Protein AF-C1LDT0-F1 (afdb_monomer_lite)

Structure (mmCIF, N/CA/C/O backbone):
data_AF-C1LDT0-F1
#
_entry.id   AF-C1LDT0-F1
#
loop_
_atom_site.group_PDB
_atom_site.id
_atom_site.type_symbol
_atom_site.label_atom_id
_atom_site.label_alt_id
_atom_site.label_comp_id
_atom_site.label_asym_id
_atom_site.label_entity_id
_atom_site.label_seq_id
_atom_site.pdbx_PDB_ins_code
_atom_site.Cartn_x
_atom_site.Cartn_y
_atom_site.Cartn_z
_atom_site.occupancy
_atom_site.B_iso_or_equiv
_atom_site.auth_seq_id
_atom_site.auth_comp_id
_atom_site.auth_asym_id
_atom_site.auth_atom_id
_atom_site.pdbx_PDB_model_num
ATOM 1 N N . MET A 1 1 ? -9.331 -23.982 24.311 1.00 32.78 1 MET A N 1
ATOM 2 C CA . MET A 1 1 ? -9.799 -22.675 23.809 1.00 32.78 1 MET A CA 1
ATOM 3 C C . MET A 1 1 ? -8.830 -22.218 22.734 1.00 32.78 1 MET A C 1
ATOM 5 O O . MET A 1 1 ? -7.728 -21.829 23.072 1.00 32.78 1 MET A O 1
ATOM 9 N N . ASN A 1 2 ? -9.193 -22.371 21.464 1.00 33.38 2 ASN A N 1
ATOM 10 C CA . ASN A 1 2 ? -8.456 -21.834 20.321 1.00 33.38 2 ASN A CA 1
ATOM 11 C C . ASN A 1 2 ? -9.487 -21.596 19.227 1.00 33.38 2 ASN A C 1
ATOM 13 O O . ASN A 1 2 ? -9.969 -22.561 18.645 1.00 33.38 2 ASN A O 1
ATOM 17 N N . TYR A 1 3 ? -9.848 -20.338 18.995 1.00 32.75 3 TYR A N 1
ATOM 18 C CA . TYR A 1 3 ? -10.528 -19.929 17.775 1.00 32.75 3 TYR A CA 1
ATOM 19 C C . TYR A 1 3 ? -10.148 -18.498 17.399 1.00 32.75 3 TYR A C 1
ATOM 21 O O . TYR A 1 3 ? -9.847 -17.681 18.268 1.00 32.75 3 TYR A O 1
ATOM 29 N N . CYS A 1 4 ? -10.272 -18.272 16.087 1.00 31.66 4 CYS A N 1
ATOM 30 C CA . CYS A 1 4 ? -10.217 -17.036 15.303 1.00 31.66 4 CYS A CA 1
ATOM 31 C C . CYS A 1 4 ? -8.847 -16.723 14.670 1.00 31.66 4 CYS A C 1
ATOM 33 O O . CYS A 1 4 ? -7.861 -16.549 15.369 1.00 31.66 4 CYS A O 1
ATOM 35 N N . ALA A 1 5 ? -8.714 -16.599 13.348 1.00 32.19 5 ALA A N 1
ATOM 36 C CA . ALA A 1 5 ? -9.673 -16.786 12.261 1.00 32.19 5 ALA A CA 1
ATOM 37 C C . ALA A 1 5 ? -8.904 -17.098 10.965 1.00 32.19 5 ALA A C 1
ATOM 39 O O . ALA A 1 5 ? -7.861 -16.506 10.693 1.00 32.19 5 ALA A O 1
ATOM 40 N N . ALA A 1 6 ? -9.434 -18.036 10.182 1.00 40.19 6 ALA A N 1
ATOM 41 C CA . ALA A 1 6 ? -9.026 -18.272 8.808 1.00 40.19 6 ALA A CA 1
ATOM 42 C C . ALA A 1 6 ? -9.547 -17.112 7.946 1.00 40.19 6 ALA A C 1
ATOM 44 O O . ALA A 1 6 ? -10.750 -16.987 7.733 1.00 40.19 6 ALA A O 1
ATOM 45 N N . GLY A 1 7 ? -8.630 -16.253 7.507 1.00 31.67 7 GLY A N 1
ATOM 46 C CA . GLY A 1 7 ? -8.838 -15.233 6.488 1.00 31.67 7 GLY A CA 1
ATOM 47 C C . GLY A 1 7 ? -7.816 -15.458 5.380 1.00 31.67 7 GLY A C 1
ATOM 48 O O . GLY A 1 7 ? -6.620 -15.568 5.639 1.00 31.67 7 GLY A O 1
ATOM 49 N N . ASP A 1 8 ? -8.320 -15.601 4.168 1.00 36.22 8 ASP A N 1
ATOM 50 C CA . ASP A 1 8 ? -7.693 -16.121 2.957 1.00 36.22 8 ASP A CA 1
ATOM 51 C C . ASP A 1 8 ? -6.538 -15.242 2.408 1.00 36.22 8 ASP A C 1
ATOM 53 O O . ASP A 1 8 ? -6.622 -14.664 1.326 1.00 36.22 8 ASP A O 1
ATOM 57 N N . LEU A 1 9 ? -5.416 -15.121 3.134 1.00 40.09 9 LEU A N 1
ATOM 58 C CA . LEU A 1 9 ? -4.152 -14.610 2.577 1.00 40.09 9 LEU A CA 1
ATOM 59 C C . LEU A 1 9 ? -3.389 -15.750 1.900 1.00 40.09 9 LEU A C 1
ATOM 61 O O . LEU A 1 9 ? -2.392 -16.285 2.395 1.00 40.09 9 LEU A O 1
ATOM 65 N N . GLY A 1 10 ? -3.875 -16.102 0.713 1.00 37.75 10 GLY A N 1
ATOM 66 C CA . GLY A 1 10 ? -3.171 -16.946 -0.233 1.00 37.75 10 GLY A CA 1
ATOM 67 C C . GLY A 1 10 ? -1.736 -16.465 -0.471 1.00 37.75 10 GLY A C 1
ATOM 68 O O . GLY A 1 10 ? -1.476 -15.474 -1.148 1.00 37.75 10 GLY A O 1
ATOM 69 N N . MET A 1 11 ? -0.801 -17.273 0.019 1.00 42.06 11 MET A N 1
ATOM 70 C CA . MET A 1 11 ? 0.320 -17.749 -0.783 1.00 42.06 11 MET A CA 1
ATOM 71 C C . MET A 1 11 ? 1.382 -16.715 -1.188 1.00 42.06 11 MET A C 1
ATOM 73 O O . MET A 1 11 ? 1.613 -16.430 -2.358 1.00 42.06 11 MET A O 1
ATOM 77 N N . LEU A 1 12 ? 2.192 -16.333 -0.203 1.00 41.69 12 LEU A N 1
ATOM 78 C CA . LEU A 1 12 ? 3.645 -16.323 -0.376 1.00 41.69 12 LEU A CA 1
ATOM 79 C C . LEU A 1 12 ? 4.264 -17.163 0.747 1.00 41.69 12 LEU A C 1
ATOM 81 O O . LEU A 1 12 ? 4.962 -16.663 1.626 1.00 41.69 12 LEU A O 1
ATOM 85 N N . CYS A 1 13 ? 4.042 -18.481 0.687 1.00 36.75 13 CYS A N 1
ATOM 86 C CA . CYS A 1 13 ? 5.038 -19.424 1.184 1.00 36.75 13 CYS A CA 1
ATOM 87 C C . CYS A 1 13 ? 6.285 -19.217 0.313 1.00 36.75 13 CYS A C 1
ATOM 89 O O . CYS A 1 13 ? 6.483 -19.878 -0.707 1.00 36.75 13 CYS A O 1
ATOM 91 N N . VAL A 1 14 ? 7.081 -18.201 0.653 1.00 42.62 14 VAL A N 1
ATOM 92 C CA . VAL A 1 14 ? 8.404 -17.995 0.079 1.00 42.62 14 VAL A CA 1
ATOM 93 C C . VAL A 1 14 ? 9.227 -19.153 0.611 1.00 42.62 14 VAL A C 1
ATOM 95 O O . VAL A 1 14 ? 9.794 -19.079 1.700 1.00 42.62 14 VAL A O 1
ATOM 98 N N . LYS A 1 15 ? 9.212 -20.262 -0.138 1.00 39.44 15 LYS A N 1
ATOM 99 C CA . LYS A 1 15 ? 10.143 -21.374 0.024 1.00 39.44 15 LYS A CA 1
ATOM 100 C C . LYS A 1 15 ? 11.503 -20.774 0.333 1.00 39.44 15 LYS A C 1
ATOM 102 O O . LYS A 1 15 ? 11.931 -19.853 -0.358 1.00 39.44 15 LYS A O 1
ATOM 107 N N . SER A 1 16 ? 12.117 -21.277 1.392 1.00 45.41 16 SER A N 1
ATOM 108 C CA . SER A 1 16 ? 13.391 -20.883 1.979 1.00 45.41 16 SER A CA 1
ATOM 109 C C . SER A 1 16 ? 14.552 -20.902 0.973 1.00 45.41 16 SER A C 1
ATOM 111 O O . SER A 1 16 ? 15.475 -21.697 1.082 1.00 45.41 16 SER A O 1
ATOM 113 N N . THR A 1 17 ? 14.535 -20.030 -0.029 1.00 46.81 17 THR A N 1
ATOM 114 C CA . THR A 1 17 ? 15.697 -19.683 -0.837 1.00 46.81 17 THR A CA 1
ATOM 115 C C . THR A 1 17 ? 16.543 -18.717 -0.026 1.00 46.81 17 THR A C 1
ATOM 117 O O . THR A 1 17 ? 16.018 -17.829 0.645 1.00 46.81 17 THR A O 1
ATOM 120 N N . CYS A 1 18 ? 17.855 -18.926 -0.062 1.00 46.25 18 CYS A N 1
ATOM 121 C CA . CYS A 1 18 ? 18.896 -18.287 0.738 1.00 46.25 18 CYS A CA 1
ATOM 122 C C . CYS A 1 18 ? 18.992 -16.748 0.559 1.00 46.25 18 CYS A C 1
ATOM 124 O O . CYS A 1 18 ? 20.018 -16.209 0.161 1.00 46.25 18 CYS A O 1
ATOM 126 N N . PHE A 1 19 ? 17.941 -15.988 0.880 1.00 48.44 19 PHE A N 1
ATOM 127 C CA . PHE A 1 19 ? 17.963 -14.518 0.901 1.00 48.44 19 PHE A CA 1
ATOM 128 C C . PHE A 1 19 ? 18.682 -13.954 2.139 1.00 48.44 19 PHE A C 1
ATOM 130 O O . PHE A 1 19 ? 18.835 -12.735 2.264 1.00 48.44 19 PHE A O 1
ATOM 137 N N . LYS A 1 20 ? 19.113 -14.831 3.058 1.00 53.50 20 LYS A N 1
ATOM 138 C CA . LYS A 1 20 ? 19.939 -14.492 4.227 1.00 53.50 20 LYS A CA 1
ATOM 139 C C . LYS A 1 20 ? 21.436 -14.405 3.894 1.00 53.50 20 LYS A C 1
ATOM 141 O O . LYS A 1 20 ? 22.189 -13.859 4.689 1.00 53.50 20 LYS A O 1
ATOM 146 N N . CYS A 1 21 ? 21.863 -14.878 2.720 1.00 59.59 21 CYS A N 1
ATOM 147 C CA . CYS A 1 21 ? 23.215 -14.653 2.216 1.00 59.59 21 CYS A CA 1
ATOM 148 C C . CYS A 1 21 ? 23.249 -13.311 1.463 1.00 59.59 21 CYS A C 1
ATOM 150 O O . CYS A 1 21 ? 22.660 -13.176 0.388 1.00 59.59 21 CYS A O 1
ATOM 152 N N . GLY A 1 22 ? 23.907 -12.296 2.035 1.00 60.50 22 GLY A N 1
ATOM 153 C CA . GLY A 1 22 ? 24.021 -10.948 1.449 1.00 60.50 22 GLY A CA 1
ATOM 154 C C . GLY A 1 22 ? 24.496 -10.920 -0.021 1.00 60.50 22 GLY A C 1
ATOM 155 O O . GLY A 1 22 ? 23.931 -10.170 -0.827 1.00 60.50 22 GLY A O 1
ATOM 156 N N . PRO A 1 23 ? 25.466 -11.760 -0.424 1.00 66.00 23 PRO A N 1
ATOM 157 C CA . PRO A 1 23 ? 25.874 -11.918 -1.822 1.00 66.00 23 PRO A CA 1
ATOM 158 C C . PRO A 1 23 ? 24.776 -12.445 -2.759 1.00 66.00 23 PRO A C 1
ATOM 160 O O . PRO A 1 23 ? 24.629 -11.925 -3.862 1.00 66.00 23 PRO A O 1
ATOM 163 N N . CYS A 1 24 ? 23.960 -13.405 -2.316 1.00 76.31 24 CYS A N 1
ATOM 164 C CA . CYS A 1 24 ? 22.923 -14.047 -3.138 1.00 76.31 24 CYS A CA 1
ATOM 165 C C . CYS A 1 24 ? 21.658 -13.196 -3.307 1.00 76.31 24 CYS A C 1
ATOM 167 O O . CYS A 1 24 ? 20.774 -13.530 -4.098 1.00 76.31 24 CYS A O 1
ATOM 169 N N . ARG A 1 25 ? 21.539 -12.098 -2.553 1.00 82.88 25 ARG A N 1
ATOM 170 C CA . ARG A 1 25 ? 20.370 -11.229 -2.625 1.00 82.88 25 ARG A CA 1
ATOM 171 C C . ARG A 1 25 ? 20.351 -10.468 -3.963 1.00 82.88 25 ARG A C 1
ATOM 173 O O . ARG A 1 25 ? 21.314 -9.756 -4.271 1.00 82.88 25 ARG A O 1
ATOM 180 N N . PRO A 1 26 ? 19.268 -10.572 -4.756 1.00 91.62 26 PRO A N 1
ATOM 181 C CA . PRO A 1 26 ? 19.208 -9.944 -6.069 1.00 91.62 26 PRO A CA 1
ATOM 182 C C . PRO A 1 26 ? 19.203 -8.414 -5.963 1.00 91.62 26 PRO A C 1
ATOM 184 O O . PRO A 1 26 ? 18.720 -7.842 -4.984 1.00 91.62 26 PRO A O 1
ATOM 187 N N . LYS A 1 27 ? 19.715 -7.742 -7.001 1.00 93.31 27 LYS A N 1
ATOM 188 C CA . LYS A 1 27 ? 19.896 -6.279 -7.028 1.00 93.31 27 LYS A CA 1
ATOM 189 C C . LYS A 1 27 ? 18.608 -5.500 -6.729 1.00 93.31 27 LYS A C 1
ATOM 191 O O . LYS A 1 27 ? 18.652 -4.564 -5.937 1.00 93.31 27 LYS A O 1
ATOM 196 N N . TRP A 1 28 ? 17.474 -5.905 -7.309 1.00 94.50 28 TRP A N 1
ATOM 197 C CA . TRP A 1 28 ? 16.176 -5.257 -7.074 1.00 94.50 28 TRP A CA 1
ATOM 198 C C . TRP A 1 28 ? 15.773 -5.289 -5.591 1.00 94.50 28 TRP A C 1
ATOM 200 O O . TRP A 1 28 ? 15.270 -4.302 -5.065 1.00 94.50 28 TRP A O 1
ATOM 210 N N . MET A 1 29 ? 16.061 -6.393 -4.892 1.00 94.44 29 MET A N 1
ATOM 211 C CA . MET A 1 29 ? 15.736 -6.549 -3.473 1.00 94.44 29 MET A CA 1
ATOM 212 C C . MET A 1 29 ? 16.639 -5.659 -2.617 1.00 94.44 29 MET A C 1
ATOM 214 O O . MET A 1 29 ? 16.145 -4.972 -1.730 1.00 94.44 29 MET A O 1
ATOM 218 N N . LYS A 1 30 ? 17.937 -5.583 -2.949 1.00 93.12 30 LYS A N 1
ATOM 219 C CA . LYS A 1 30 ? 18.878 -4.650 -2.304 1.00 93.12 30 LYS A CA 1
ATOM 220 C C . LYS A 1 30 ? 18.452 -3.189 -2.481 1.00 93.12 30 LYS A C 1
ATOM 222 O O . LYS A 1 30 ? 18.585 -2.413 -1.543 1.00 93.12 30 LYS A O 1
ATOM 227 N N . MET A 1 31 ? 17.913 -2.806 -3.645 1.00 94.56 31 MET A N 1
ATOM 228 C CA . MET A 1 31 ? 17.377 -1.448 -3.833 1.00 94.56 31 MET A CA 1
ATOM 229 C C . MET A 1 31 ? 16.226 -1.133 -2.889 1.00 94.56 31 MET A C 1
ATOM 231 O O . MET A 1 31 ? 16.204 -0.046 -2.320 1.00 94.56 31 MET A O 1
ATOM 235 N N . VAL A 1 32 ? 15.317 -2.083 -2.677 1.00 95.81 32 VAL A N 1
ATOM 236 C CA . VAL A 1 32 ? 14.244 -1.910 -1.694 1.00 95.81 32 VAL A CA 1
ATOM 237 C C . VAL A 1 32 ? 14.808 -1.870 -0.272 1.00 95.81 32 VAL A C 1
ATOM 239 O O . VAL A 1 32 ? 14.428 -1.004 0.504 1.00 95.81 32 VAL A O 1
ATOM 242 N N . ASP A 1 33 ? 15.752 -2.745 0.083 1.00 93.88 33 ASP A N 1
ATOM 243 C CA . ASP A 1 33 ? 16.341 -2.762 1.431 1.00 93.88 33 ASP A CA 1
ATOM 244 C C . ASP A 1 33 ? 17.065 -1.458 1.788 1.00 93.88 33 ASP A C 1
ATOM 246 O O . ASP A 1 33 ? 17.012 -1.009 2.936 1.00 93.88 33 ASP A O 1
ATOM 250 N N . ASN A 1 34 ? 17.705 -0.831 0.801 1.00 93.94 34 ASN A N 1
ATOM 251 C CA . ASN A 1 34 ? 18.398 0.438 0.981 1.00 93.94 34 ASN A CA 1
ATOM 252 C C . ASN A 1 34 ? 17.447 1.579 1.360 1.00 93.94 34 ASN A C 1
ATOM 254 O O . ASN A 1 34 ? 17.893 2.534 1.986 1.00 93.94 34 ASN A O 1
ATOM 258 N N . LEU A 1 35 ? 16.147 1.487 1.054 1.00 94.88 35 LEU A N 1
ATOM 259 C CA . LEU A 1 35 ? 15.164 2.482 1.502 1.00 94.88 35 LEU A CA 1
ATOM 260 C C . LEU A 1 35 ? 15.109 2.606 3.029 1.00 94.88 35 LEU A C 1
ATOM 262 O O . LEU A 1 35 ? 14.815 3.675 3.552 1.00 94.88 35 LEU A O 1
ATOM 266 N N . TYR A 1 36 ? 15.397 1.512 3.731 1.00 92.62 36 TYR A N 1
ATOM 267 C CA . TYR A 1 36 ? 15.335 1.414 5.189 1.00 92.62 36 TYR A CA 1
ATOM 268 C C . TYR A 1 36 ? 16.703 1.633 5.842 1.00 92.62 36 TYR A C 1
ATOM 270 O O . TYR A 1 36 ? 16.827 1.558 7.061 1.00 92.62 36 TYR A O 1
ATOM 278 N N . SER A 1 37 ? 17.739 1.858 5.031 1.00 86.62 37 SER A N 1
ATOM 279 C CA . SER A 1 37 ? 19.108 2.082 5.482 1.00 86.62 37 SER A CA 1
ATOM 280 C C . SER A 1 37 ? 19.437 3.568 5.349 1.00 86.62 37 SER A C 1
ATOM 282 O O . SER A 1 37 ? 19.463 4.100 4.240 1.00 86.62 37 SER A O 1
ATOM 284 N N . GLY A 1 38 ? 19.704 4.242 6.468 1.00 76.81 38 GLY A N 1
ATOM 285 C CA . GLY A 1 38 ? 20.055 5.666 6.496 1.00 76.81 38 GLY A CA 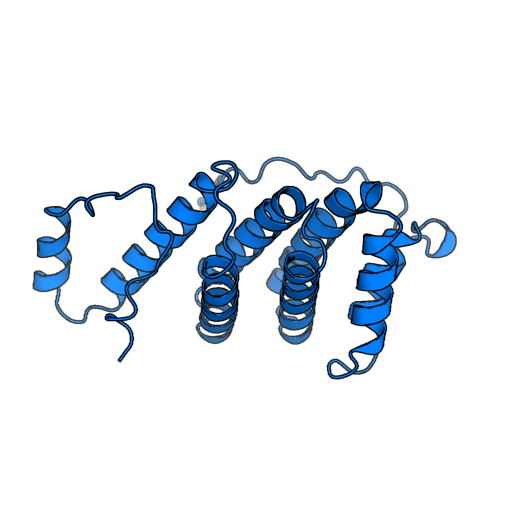1
ATOM 286 C C . GLY A 1 38 ? 18.960 6.563 7.077 1.00 76.81 38 GLY A C 1
ATOM 287 O O . GLY A 1 38 ? 18.087 6.109 7.815 1.00 76.81 38 GLY A O 1
ATOM 288 N N . ASN A 1 39 ? 19.046 7.863 6.784 1.00 77.81 39 ASN A N 1
ATOM 289 C CA . ASN A 1 39 ? 18.118 8.855 7.320 1.00 77.81 39 ASN A CA 1
ATOM 290 C C . ASN A 1 39 ? 16.748 8.746 6.614 1.00 77.81 39 ASN A C 1
ATOM 292 O O . ASN A 1 39 ? 16.704 8.872 5.390 1.00 77.81 39 ASN A O 1
ATOM 296 N N . PRO A 1 40 ? 15.628 8.579 7.343 1.00 70.62 40 PRO A N 1
ATOM 297 C CA . PRO A 1 40 ? 14.283 8.496 6.756 1.00 70.62 40 PRO A CA 1
ATOM 298 C C . PRO A 1 40 ? 13.840 9.734 5.956 1.00 70.62 40 PRO A C 1
ATOM 300 O O . PRO A 1 40 ? 12.872 9.644 5.200 1.00 70.62 40 PRO A O 1
ATOM 303 N N . GLN A 1 41 ? 14.509 10.881 6.115 1.00 73.12 41 GLN A N 1
ATOM 304 C CA . GLN A 1 41 ? 14.243 12.093 5.329 1.00 73.12 41 GLN A CA 1
ATOM 305 C C . GLN A 1 41 ? 14.991 12.123 3.990 1.00 73.12 41 GLN A C 1
ATOM 307 O O . GLN A 1 41 ? 14.651 12.919 3.115 1.00 73.12 41 GLN A O 1
ATOM 312 N N . ASP A 1 42 ? 15.998 11.265 3.803 1.00 80.69 42 ASP A N 1
ATOM 313 C CA . ASP A 1 42 ? 16.769 11.248 2.568 1.00 80.69 42 ASP A CA 1
ATOM 314 C C . ASP A 1 42 ? 15.957 10.617 1.423 1.00 80.69 42 ASP A C 1
ATOM 316 O O . ASP A 1 42 ? 15.535 9.455 1.448 1.00 80.69 42 ASP A O 1
ATOM 320 N N . THR A 1 43 ? 15.736 11.404 0.373 1.00 84.88 43 THR A N 1
ATOM 321 C CA . THR A 1 43 ? 15.019 10.958 -0.826 1.00 84.88 43 THR A CA 1
ATOM 322 C C . THR A 1 43 ? 15.932 10.263 -1.832 1.00 84.88 43 THR A C 1
ATOM 324 O O . THR A 1 43 ? 15.429 9.630 -2.759 1.00 84.88 43 THR A O 1
ATOM 327 N N . ASN A 1 44 ? 17.253 10.290 -1.637 1.00 91.00 44 ASN A N 1
ATOM 328 C CA . ASN A 1 44 ? 18.230 9.717 -2.560 1.00 91.00 44 ASN A CA 1
ATOM 329 C C . ASN A 1 44 ? 17.983 8.224 -2.832 1.00 91.00 44 ASN A C 1
ATOM 331 O O . ASN A 1 44 ? 17.962 7.792 -3.984 1.00 91.00 44 ASN A O 1
ATOM 335 N N . ASN A 1 45 ? 17.721 7.428 -1.789 1.00 93.12 45 ASN A N 1
ATOM 336 C CA . ASN A 1 45 ? 17.440 5.996 -1.953 1.00 93.12 45 ASN A CA 1
ATOM 337 C C . ASN A 1 45 ? 16.116 5.742 -2.692 1.00 93.12 45 ASN A C 1
ATOM 339 O O . ASN A 1 45 ? 16.046 4.833 -3.520 1.00 93.12 45 ASN A O 1
ATOM 343 N N . HIS A 1 46 ? 15.103 6.586 -2.475 1.00 93.38 46 HIS A N 1
ATOM 344 C CA . HIS A 1 46 ? 13.854 6.532 -3.235 1.00 93.38 46 HIS A CA 1
ATOM 345 C C . HIS A 1 46 ? 14.097 6.851 -4.715 1.00 93.38 46 HIS A C 1
ATOM 347 O O . HIS A 1 46 ? 13.640 6.112 -5.581 1.00 93.38 46 HIS A O 1
ATOM 353 N N . ASN A 1 47 ? 14.870 7.899 -5.011 1.00 94.94 47 ASN A N 1
ATOM 354 C CA . ASN A 1 47 ? 15.182 8.309 -6.382 1.00 94.94 47 ASN A CA 1
ATOM 355 C C . ASN A 1 47 ? 15.983 7.230 -7.127 1.00 94.94 47 ASN A C 1
ATOM 357 O O . ASN A 1 47 ? 15.698 6.943 -8.287 1.00 94.94 47 ASN A O 1
ATOM 361 N N . LYS A 1 48 ? 16.927 6.564 -6.449 1.00 95.62 48 LYS A N 1
ATOM 362 C CA . LYS A 1 48 ? 17.662 5.414 -7.002 1.00 95.62 48 LYS A CA 1
ATOM 363 C C . LYS A 1 48 ? 16.740 4.240 -7.329 1.00 95.62 48 LYS A C 1
ATOM 365 O O . LYS A 1 48 ? 16.885 3.643 -8.395 1.00 95.62 48 LYS A O 1
ATOM 370 N N . LEU A 1 49 ? 15.795 3.913 -6.442 1.00 96.19 49 LEU A N 1
ATOM 371 C CA . LEU A 1 49 ? 14.808 2.863 -6.701 1.00 96.19 49 LEU A CA 1
ATOM 372 C C . LEU A 1 49 ? 13.904 3.231 -7.883 1.00 96.19 49 LEU A C 1
ATOM 374 O O . LEU A 1 49 ? 13.723 2.410 -8.775 1.00 96.19 49 LEU A O 1
ATOM 378 N N . ILE A 1 50 ? 13.388 4.461 -7.924 1.00 95.81 50 ILE A N 1
ATOM 379 C CA . ILE A 1 50 ? 12.557 4.962 -9.028 1.00 95.81 50 ILE A CA 1
ATOM 380 C C . ILE A 1 50 ? 13.309 4.851 -10.354 1.00 95.81 50 ILE A C 1
ATOM 382 O O . ILE A 1 50 ? 12.810 4.240 -11.296 1.00 95.81 50 ILE A O 1
ATOM 386 N N . HIS A 1 51 ? 14.537 5.371 -10.408 1.00 96.31 51 HIS A N 1
ATOM 387 C CA . HIS A 1 51 ? 15.382 5.285 -11.593 1.00 96.31 51 HIS A CA 1
ATOM 388 C C . HIS A 1 51 ? 15.587 3.827 -12.027 1.00 96.31 51 HIS A C 1
ATOM 390 O O . HIS A 1 51 ? 15.480 3.513 -13.210 1.00 96.31 51 HIS A O 1
ATOM 396 N N . TYR A 1 52 ? 15.846 2.917 -11.083 1.00 96.62 52 TYR A N 1
ATOM 397 C CA . TYR A 1 52 ? 15.977 1.490 -11.374 1.00 96.62 52 TYR A CA 1
ATOM 398 C C . TYR A 1 52 ? 14.691 0.895 -11.973 1.00 96.62 52 TYR A C 1
ATOM 400 O O . TYR A 1 52 ? 14.767 0.201 -12.985 1.00 96.62 52 TYR A O 1
ATOM 408 N N . CYS A 1 53 ? 13.523 1.196 -11.399 1.00 95.81 53 CYS A N 1
ATOM 409 C CA . CYS A 1 53 ? 12.227 0.700 -11.869 1.00 95.81 53 CYS A CA 1
ATOM 410 C C . CYS A 1 53 ? 11.855 1.216 -13.265 1.00 95.81 53 CYS A C 1
ATOM 412 O O . CYS A 1 53 ? 11.321 0.449 -14.060 1.00 95.81 53 CYS A O 1
ATOM 414 N N . LEU A 1 54 ? 12.172 2.477 -13.585 1.00 94.69 54 LEU A N 1
ATOM 415 C CA . LEU A 1 54 ? 11.920 3.049 -14.915 1.00 94.69 54 LEU A CA 1
ATOM 416 C C . LEU A 1 54 ? 12.717 2.339 -16.021 1.00 94.69 54 LEU A C 1
ATOM 418 O O . LEU A 1 54 ? 12.231 2.217 -17.140 1.00 94.69 54 LEU A O 1
ATOM 422 N N . HIS A 1 55 ? 13.912 1.833 -15.703 1.00 95.06 55 HIS A N 1
ATOM 423 C CA . HIS A 1 55 ? 14.766 1.119 -16.658 1.00 95.06 55 HIS A CA 1
ATOM 424 C C . HIS A 1 55 ? 14.552 -0.404 -16.657 1.00 95.06 55 HIS A C 1
ATOM 426 O O . HIS A 1 55 ? 14.961 -1.073 -17.602 1.00 95.06 55 HIS A O 1
ATOM 432 N N . GLN A 1 56 ? 13.967 -0.972 -15.596 1.00 94.38 56 GLN A N 1
ATOM 433 C CA . GLN A 1 56 ? 13.729 -2.417 -15.447 1.00 94.38 56 GLN A CA 1
ATOM 434 C C . GLN A 1 56 ? 12.288 -2.704 -14.989 1.00 94.38 56 GLN A C 1
ATOM 436 O O . GLN A 1 56 ? 12.069 -3.183 -13.867 1.00 94.38 56 GLN A O 1
ATOM 441 N N . PRO A 1 57 ? 11.285 -2.414 -15.839 1.00 93.31 57 PRO A N 1
ATOM 442 C CA . PRO A 1 57 ? 9.879 -2.583 -15.481 1.00 93.31 57 PRO A CA 1
ATOM 443 C C . PRO A 1 57 ? 9.467 -4.050 -15.267 1.00 93.31 57 PRO A C 1
ATOM 445 O O . PRO A 1 57 ? 8.513 -4.332 -14.547 1.00 93.31 57 PRO A O 1
ATOM 448 N N . ASP A 1 58 ? 10.219 -5.013 -15.802 1.00 94.19 58 ASP A N 1
ATOM 449 C CA . ASP A 1 58 ? 9.987 -6.450 -15.606 1.00 94.19 58 ASP A CA 1
ATOM 450 C C . ASP A 1 58 ? 10.186 -6.902 -14.144 1.00 94.19 58 ASP A C 1
ATOM 452 O O . ASP A 1 58 ? 9.713 -7.964 -13.731 1.00 94.19 58 ASP A O 1
ATOM 456 N N . LYS A 1 59 ? 10.888 -6.102 -13.330 1.00 94.06 59 LYS A N 1
ATOM 457 C CA . LYS A 1 59 ? 11.105 -6.375 -11.897 1.00 94.06 59 LYS A CA 1
ATOM 458 C C . LYS A 1 59 ? 10.033 -5.770 -10.999 1.00 94.06 59 LYS A C 1
ATOM 460 O O . LYS A 1 59 ? 10.000 -6.070 -9.805 1.00 94.06 59 LYS A O 1
ATOM 465 N N . LEU A 1 60 ? 9.173 -4.931 -11.555 1.00 95.44 60 LEU A N 1
ATOM 466 C CA . LEU A 1 60 ? 8.327 -4.002 -10.821 1.00 95.44 60 LEU A CA 1
ATOM 467 C C . LEU A 1 60 ? 7.234 -4.727 -10.015 1.00 95.44 60 LEU A C 1
ATOM 469 O O . LEU A 1 60 ? 7.035 -4.412 -8.845 1.00 95.44 60 LEU A O 1
ATOM 473 N N . ASP A 1 61 ? 6.663 -5.805 -10.562 1.00 95.19 61 ASP A N 1
ATOM 474 C CA . ASP A 1 61 ? 5.761 -6.718 -9.836 1.00 95.19 61 ASP A CA 1
ATOM 475 C C . ASP A 1 61 ? 6.423 -7.337 -8.591 1.00 95.19 61 ASP A C 1
ATOM 477 O O . ASP A 1 61 ? 5.849 -7.360 -7.501 1.00 95.19 61 ASP A O 1
ATOM 481 N N . ARG A 1 62 ? 7.679 -7.789 -8.716 1.00 96.25 62 ARG A N 1
ATOM 482 C CA . ARG A 1 62 ? 8.428 -8.380 -7.593 1.00 96.25 62 ARG A CA 1
ATOM 483 C C . ARG A 1 62 ? 8.754 -7.342 -6.524 1.00 96.25 62 ARG A C 1
ATOM 485 O O . ARG A 1 62 ? 8.685 -7.653 -5.338 1.00 96.25 62 ARG A O 1
ATOM 492 N N . ILE A 1 63 ? 9.098 -6.125 -6.941 1.00 97.44 63 ILE A N 1
ATOM 493 C CA . ILE A 1 63 ? 9.371 -4.999 -6.043 1.00 97.44 63 ILE A CA 1
ATOM 494 C C . ILE A 1 63 ? 8.108 -4.629 -5.260 1.00 97.44 63 ILE A C 1
ATOM 496 O O . ILE A 1 63 ? 8.172 -4.536 -4.036 1.00 97.44 63 ILE A O 1
ATOM 500 N N . ALA A 1 64 ? 6.964 -4.496 -5.935 1.00 97.06 64 ALA A N 1
ATOM 501 C CA . ALA A 1 64 ? 5.683 -4.166 -5.313 1.00 97.06 64 ALA A CA 1
ATOM 502 C C . ALA A 1 64 ? 5.270 -5.217 -4.268 1.00 97.06 64 ALA A C 1
ATOM 504 O O . ALA A 1 64 ? 4.995 -4.887 -3.112 1.00 97.06 64 ALA A O 1
ATOM 505 N N . LYS A 1 65 ? 5.342 -6.504 -4.634 1.00 97.06 65 LYS A N 1
ATOM 506 C CA . LYS A 1 65 ? 5.059 -7.624 -3.722 1.00 97.06 65 LYS A CA 1
ATOM 507 C C . LYS A 1 65 ? 6.009 -7.660 -2.528 1.00 97.06 65 LYS A C 1
ATOM 509 O O . LYS A 1 65 ? 5.588 -7.983 -1.419 1.00 97.06 65 LYS A O 1
ATOM 514 N N . TYR A 1 66 ? 7.284 -7.333 -2.734 1.00 97.19 66 TYR A N 1
ATOM 515 C CA . TYR A 1 66 ? 8.271 -7.305 -1.658 1.00 97.19 66 TYR A CA 1
ATOM 516 C C . TYR A 1 66 ? 8.074 -6.117 -0.706 1.00 97.19 66 TYR A C 1
ATOM 518 O O . TYR A 1 66 ? 8.218 -6.301 0.500 1.00 97.19 66 TYR A O 1
ATOM 526 N N . LEU A 1 67 ? 7.684 -4.938 -1.208 1.00 98.00 67 LEU A N 1
ATOM 527 C CA . LEU A 1 67 ? 7.283 -3.799 -0.369 1.00 98.00 67 LEU A CA 1
ATOM 528 C C . LEU A 1 67 ? 6.080 -4.154 0.511 1.00 98.00 67 LEU A C 1
ATOM 530 O O . LEU A 1 67 ? 6.117 -3.907 1.714 1.00 98.00 67 LEU A O 1
ATOM 534 N N . HIS A 1 68 ? 5.062 -4.807 -0.058 1.00 97.94 68 HIS A N 1
ATOM 535 C CA . HIS A 1 68 ? 3.913 -5.295 0.708 1.00 97.94 68 HIS A CA 1
ATOM 536 C C . HIS A 1 68 ? 4.318 -6.329 1.772 1.00 97.94 68 HIS A C 1
ATOM 538 O O . HIS A 1 68 ? 3.953 -6.188 2.939 1.00 97.94 68 HIS A O 1
ATOM 544 N N . LEU A 1 69 ? 5.129 -7.331 1.403 1.00 96.31 69 LEU A N 1
ATOM 545 C CA . LEU A 1 69 ? 5.643 -8.331 2.346 1.00 96.31 69 LEU A CA 1
ATOM 546 C C . LEU A 1 69 ? 6.400 -7.675 3.506 1.00 96.31 69 LEU A C 1
AT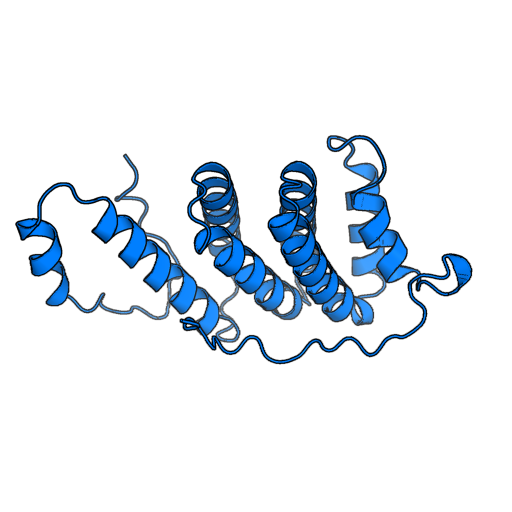OM 548 O O . LEU A 1 69 ? 6.216 -8.050 4.663 1.00 96.31 69 LEU A O 1
ATOM 552 N N . ARG A 1 70 ? 7.256 -6.701 3.198 1.00 95.88 70 ARG A N 1
ATOM 553 C CA . ARG A 1 70 ? 8.053 -6.002 4.200 1.00 95.88 70 ARG A CA 1
ATOM 554 C C . ARG A 1 70 ? 7.192 -5.151 5.122 1.00 95.88 70 ARG A C 1
ATOM 556 O O . ARG A 1 70 ? 7.353 -5.256 6.332 1.00 95.88 70 ARG A O 1
ATOM 563 N N . LEU A 1 71 ? 6.230 -4.408 4.574 1.00 97.88 71 LEU A N 1
ATOM 564 C CA . LEU A 1 71 ? 5.260 -3.658 5.368 1.00 97.88 71 LEU A CA 1
ATOM 565 C C . LEU A 1 71 ? 4.507 -4.578 6.337 1.00 97.88 71 LEU A C 1
ATOM 567 O O . LEU A 1 71 ? 4.408 -4.263 7.518 1.00 97.88 71 LEU A O 1
ATOM 571 N N . SER A 1 72 ? 4.044 -5.743 5.874 1.00 96.69 72 SER A N 1
ATOM 572 C CA . SER A 1 72 ? 3.371 -6.728 6.732 1.00 96.69 72 SER A CA 1
ATOM 573 C C 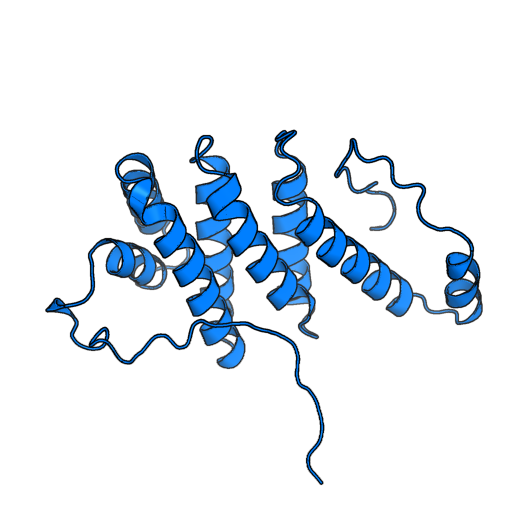. SER A 1 72 ? 4.266 -7.221 7.883 1.00 96.69 72 SER A C 1
ATOM 575 O O . SER A 1 72 ? 3.835 -7.300 9.036 1.00 96.69 72 SER A O 1
ATOM 577 N N . GLN A 1 73 ? 5.549 -7.475 7.609 1.00 95.44 73 GLN A N 1
ATOM 578 C CA . GLN A 1 73 ? 6.523 -7.866 8.633 1.00 95.44 73 GLN A CA 1
ATOM 579 C C . GLN A 1 73 ? 6.809 -6.736 9.628 1.00 95.44 73 GLN A C 1
ATOM 581 O O . GLN A 1 73 ? 6.804 -6.972 10.838 1.00 95.44 73 GLN A O 1
ATOM 586 N N . ASP A 1 74 ? 7.034 -5.516 9.145 1.00 95.50 74 ASP A N 1
ATOM 587 C CA . ASP A 1 74 ? 7.297 -4.350 9.989 1.00 95.50 74 ASP A CA 1
ATOM 588 C C . ASP A 1 74 ? 6.072 -3.986 10.843 1.00 95.50 74 ASP A C 1
ATOM 590 O O . ASP A 1 74 ? 6.228 -3.538 11.982 1.00 95.50 74 ASP A O 1
ATOM 594 N N . LEU A 1 75 ? 4.859 -4.270 10.352 1.00 95.25 75 LEU A N 1
ATOM 595 C CA . LEU A 1 75 ? 3.614 -4.046 11.085 1.00 95.25 75 LEU A CA 1
ATOM 596 C C . LEU A 1 75 ? 3.536 -4.955 12.312 1.00 95.25 75 LEU A C 1
ATOM 598 O O . LEU A 1 75 ? 3.248 -4.485 13.414 1.00 95.25 75 LEU A O 1
ATOM 602 N N . SER A 1 76 ? 3.874 -6.239 12.146 1.00 91.62 76 SER A N 1
ATOM 603 C CA . SER A 1 76 ? 3.909 -7.200 13.258 1.00 91.62 76 SER A CA 1
ATOM 604 C C . SER A 1 76 ? 4.936 -6.830 14.336 1.00 91.62 76 SER A C 1
ATOM 606 O O . SER A 1 76 ? 4.746 -7.136 15.511 1.00 91.62 76 SER A O 1
ATOM 608 N N . ARG A 1 77 ? 6.007 -6.126 13.945 1.00 92.44 77 ARG A N 1
ATOM 609 C CA . ARG A 1 77 ? 7.112 -5.709 14.821 1.00 92.44 77 ARG A CA 1
ATOM 610 C C . ARG A 1 77 ? 6.971 -4.288 15.368 1.00 92.44 77 ARG A C 1
ATOM 612 O O . ARG A 1 77 ? 7.818 -3.875 16.151 1.00 92.44 77 ARG A O 1
ATOM 619 N N . ARG A 1 78 ? 5.920 -3.555 14.972 1.00 90.62 78 ARG A N 1
ATOM 620 C CA . ARG A 1 78 ? 5.663 -2.155 15.362 1.00 90.62 78 ARG A CA 1
ATOM 621 C C . ARG A 1 78 ? 6.777 -1.176 14.944 1.00 90.62 78 ARG A C 1
ATOM 623 O O . ARG A 1 78 ? 7.072 -0.227 15.664 1.00 90.62 78 ARG A O 1
ATOM 630 N N . TYR A 1 79 ? 7.386 -1.377 13.772 1.00 92.06 79 TYR A N 1
ATOM 631 C CA . TYR A 1 79 ? 8.380 -0.448 13.212 1.00 92.06 79 TYR A CA 1
ATOM 632 C C . TYR A 1 79 ? 7.728 0.624 12.327 1.00 92.06 79 TYR A C 1
ATOM 634 O O . TYR A 1 79 ? 7.831 0.590 11.101 1.00 92.06 79 TYR A O 1
ATOM 642 N N . ASP A 1 80 ? 7.074 1.607 12.940 1.00 91.69 80 ASP A N 1
ATOM 643 C CA . ASP A 1 80 ? 6.212 2.569 12.228 1.00 91.69 80 ASP A CA 1
ATOM 644 C C . ASP A 1 80 ? 6.943 3.426 11.189 1.00 91.69 80 ASP A C 1
ATOM 646 O O . ASP A 1 80 ? 6.411 3.724 10.117 1.00 91.69 80 ASP A O 1
ATOM 650 N N . GLN A 1 81 ? 8.204 3.769 11.460 1.00 92.88 81 GLN A N 1
ATOM 651 C CA . GLN A 1 81 ? 9.050 4.476 10.501 1.00 92.88 81 GLN A CA 1
ATOM 652 C C . GLN A 1 81 ? 9.228 3.668 9.205 1.00 92.88 81 GLN A C 1
ATOM 654 O O . GLN A 1 81 ? 9.153 4.232 8.112 1.00 92.88 81 GLN A O 1
ATOM 659 N N . ASN A 1 82 ? 9.400 2.346 9.309 1.00 94.62 82 ASN A N 1
ATOM 660 C CA . ASN A 1 82 ? 9.534 1.467 8.148 1.00 94.62 82 ASN A CA 1
ATOM 661 C C . ASN A 1 82 ? 8.211 1.331 7.383 1.00 94.62 82 ASN A C 1
ATOM 663 O O . ASN A 1 82 ? 8.218 1.261 6.151 1.00 94.62 82 ASN A O 1
ATOM 667 N N . LEU A 1 83 ? 7.072 1.350 8.085 1.00 96.50 83 LEU A N 1
ATOM 668 C CA . LEU A 1 83 ? 5.754 1.389 7.442 1.00 96.50 83 LEU A CA 1
ATOM 669 C C . LEU A 1 83 ? 5.628 2.638 6.566 1.00 96.50 83 LEU A C 1
ATOM 671 O O . LEU A 1 83 ? 5.299 2.527 5.385 1.00 96.50 83 LEU A O 1
ATOM 675 N N . SER A 1 84 ? 6.001 3.806 7.105 1.00 95.56 84 SER A N 1
ATOM 676 C CA . SER A 1 84 ? 5.976 5.063 6.350 1.00 95.56 84 SER A CA 1
ATOM 677 C C . SER A 1 84 ? 6.891 5.033 5.126 1.00 95.56 84 SER A C 1
ATOM 679 O O . SER A 1 84 ? 6.490 5.485 4.055 1.00 95.56 84 SER A O 1
ATOM 681 N N . ILE A 1 85 ? 8.100 4.475 5.255 1.00 95.94 85 ILE A N 1
ATOM 682 C CA . ILE A 1 85 ? 9.032 4.308 4.128 1.00 95.94 85 ILE A CA 1
ATOM 683 C C . ILE A 1 85 ? 8.403 3.437 3.034 1.00 95.94 85 ILE A C 1
ATOM 685 O O . ILE A 1 85 ? 8.445 3.796 1.860 1.00 95.94 85 ILE A O 1
ATOM 689 N N . SER A 1 86 ? 7.779 2.322 3.417 1.00 97.25 86 SER A N 1
ATOM 690 C CA . SER A 1 86 ? 7.173 1.374 2.478 1.00 97.25 86 SER A CA 1
ATOM 691 C C . SER A 1 86 ? 6.025 2.008 1.686 1.00 97.25 86 SER A C 1
ATOM 693 O O . SER A 1 86 ? 6.002 1.897 0.461 1.00 97.25 86 SER A O 1
ATOM 695 N N . VAL A 1 87 ? 5.111 2.708 2.372 1.00 97.38 87 VAL A N 1
ATOM 696 C CA . VAL A 1 87 ? 3.977 3.409 1.739 1.00 97.38 87 VAL A CA 1
ATOM 697 C C . VAL A 1 87 ? 4.482 4.516 0.811 1.00 97.38 87 VAL A C 1
ATOM 699 O O . VAL A 1 87 ? 4.134 4.541 -0.366 1.00 97.38 87 VAL A O 1
ATOM 702 N N . LYS A 1 88 ? 5.405 5.366 1.282 1.00 96.25 88 LYS A N 1
ATOM 703 C CA . LYS A 1 88 ? 5.994 6.438 0.459 1.00 96.25 88 LYS A CA 1
ATOM 704 C C . LYS A 1 88 ? 6.703 5.909 -0.786 1.00 96.25 88 LYS A C 1
ATOM 706 O O . LYS A 1 88 ? 6.691 6.567 -1.826 1.00 96.25 88 LYS A O 1
ATOM 711 N N . ALA A 1 89 ? 7.368 4.761 -0.682 1.00 97.00 89 ALA A N 1
ATOM 712 C CA . ALA A 1 89 ? 8.073 4.167 -1.806 1.00 97.00 89 ALA A CA 1
ATOM 713 C C . ALA A 1 89 ? 7.108 3.709 -2.900 1.00 97.00 89 ALA A C 1
ATOM 715 O O . ALA A 1 89 ? 7.315 4.055 -4.064 1.00 97.00 89 ALA A O 1
ATOM 716 N N . ILE A 1 90 ? 6.053 2.972 -2.541 1.00 97.31 90 ILE A N 1
ATOM 717 C CA . ILE A 1 90 ? 5.082 2.499 -3.530 1.00 97.31 90 ILE A CA 1
ATOM 718 C C . ILE A 1 90 ? 4.247 3.651 -4.113 1.00 97.31 90 ILE A C 1
ATOM 720 O O . ILE A 1 90 ? 4.036 3.664 -5.324 1.00 97.31 90 ILE A O 1
ATOM 724 N N . ASP A 1 91 ? 3.903 4.669 -3.314 1.00 95.62 91 ASP A N 1
ATOM 725 C CA . ASP A 1 91 ? 3.215 5.884 -3.780 1.00 95.62 91 ASP A CA 1
ATOM 726 C C . ASP A 1 91 ? 3.997 6.584 -4.889 1.00 95.62 91 ASP A C 1
ATOM 728 O O . ASP A 1 91 ? 3.478 6.850 -5.976 1.00 95.62 91 ASP A O 1
ATOM 732 N N . LYS A 1 92 ? 5.287 6.837 -4.646 1.00 95.38 92 LYS A N 1
ATOM 733 C CA . LYS A 1 92 ? 6.154 7.472 -5.642 1.00 95.38 92 LYS A CA 1
ATOM 734 C C . LYS A 1 92 ? 6.272 6.628 -6.905 1.00 95.38 92 LYS A C 1
ATOM 736 O O . LYS A 1 92 ? 6.257 7.184 -7.998 1.00 95.38 92 LYS A O 1
ATOM 741 N N . LEU A 1 93 ? 6.378 5.303 -6.774 1.00 96.12 93 LEU A N 1
ATOM 742 C CA . LEU A 1 93 ? 6.427 4.409 -7.931 1.00 96.12 93 LEU A CA 1
ATOM 743 C C . LEU A 1 93 ? 5.138 4.493 -8.761 1.00 96.12 93 LEU A C 1
ATOM 745 O O . LEU A 1 93 ? 5.223 4.552 -9.983 1.00 96.12 93 LEU A O 1
ATOM 749 N N . ILE A 1 94 ? 3.960 4.559 -8.133 1.00 94.50 94 ILE A N 1
ATOM 750 C CA . ILE A 1 94 ? 2.676 4.699 -8.846 1.00 94.50 94 ILE A CA 1
ATOM 751 C C . ILE A 1 94 ? 2.609 6.029 -9.606 1.00 94.50 94 ILE A C 1
ATOM 753 O O . ILE A 1 94 ? 2.134 6.081 -10.746 1.00 94.50 94 ILE A O 1
ATOM 757 N N . GLN A 1 95 ? 3.113 7.100 -8.992 1.00 92.25 95 GLN A N 1
ATOM 758 C CA . GLN A 1 95 ? 3.127 8.426 -9.603 1.00 92.25 95 GLN A CA 1
ATOM 759 C C . GLN A 1 95 ? 4.007 8.484 -10.854 1.00 92.25 95 GLN A C 1
ATOM 761 O O . GLN A 1 95 ? 3.611 9.133 -11.813 1.00 92.25 95 GLN A O 1
ATOM 766 N N . VAL A 1 96 ? 5.158 7.803 -10.863 1.00 93.81 96 VAL A N 1
ATOM 767 C CA . VAL A 1 96 ? 6.161 7.912 -11.944 1.00 93.81 96 VAL A CA 1
ATOM 768 C C . VAL A 1 96 ? 6.099 6.783 -12.980 1.00 93.81 96 VAL A C 1
ATOM 770 O O . VAL A 1 96 ? 6.450 6.988 -14.139 1.00 93.81 96 VAL A O 1
ATOM 773 N N . CYS A 1 97 ? 5.664 5.575 -12.609 1.00 92.00 97 CYS A N 1
ATOM 774 C CA . CYS A 1 97 ? 5.653 4.404 -13.493 1.00 92.00 97 CYS A CA 1
ATOM 775 C C . CYS A 1 97 ? 4.306 4.238 -14.217 1.00 92.00 97 CYS A C 1
ATOM 777 O O . CYS A 1 97 ? 3.661 3.195 -14.103 1.00 92.00 97 CYS A O 1
ATOM 779 N N . HIS A 1 98 ? 3.897 5.249 -14.993 1.00 88.12 98 HIS A N 1
ATOM 780 C CA . HIS A 1 98 ? 2.580 5.325 -15.649 1.00 88.12 98 HIS A CA 1
ATOM 781 C C . HIS A 1 98 ? 2.168 4.048 -16.406 1.00 88.12 98 HIS A C 1
ATOM 783 O O . HIS A 1 98 ? 1.081 3.529 -16.178 1.00 88.12 98 HIS A O 1
ATOM 789 N N . GLY A 1 99 ? 3.054 3.486 -17.238 1.00 85.75 99 GLY A N 1
ATOM 790 C CA . GLY A 1 99 ? 2.760 2.289 -18.045 1.00 85.75 99 GLY A CA 1
ATOM 791 C C . GLY A 1 99 ? 2.648 0.969 -17.265 1.00 85.75 99 GLY A C 1
ATOM 792 O O . GLY A 1 99 ? 2.306 -0.051 -17.850 1.00 85.75 99 GLY A O 1
ATOM 793 N N . HIS A 1 100 ? 2.945 0.970 -15.960 1.00 87.62 100 HIS A N 1
ATOM 794 C CA . HIS A 1 100 ? 2.912 -0.219 -15.096 1.00 87.62 100 HIS A CA 1
ATOM 795 C C . HIS A 1 100 ? 2.110 0.021 -13.806 1.00 87.62 100 HIS A C 1
ATOM 797 O O . HIS A 1 100 ? 2.244 -0.738 -12.843 1.00 87.62 100 HIS A O 1
ATOM 803 N N . ARG A 1 101 ? 1.270 1.066 -13.768 1.00 87.88 101 ARG A N 1
ATOM 804 C CA . ARG A 1 101 ? 0.477 1.451 -12.587 1.00 87.88 101 ARG A CA 1
ATOM 805 C C . ARG A 1 101 ? -0.367 0.314 -12.039 1.00 87.88 101 ARG A C 1
ATOM 807 O O . ARG A 1 101 ? -0.339 0.089 -10.835 1.00 87.88 101 ARG A O 1
ATOM 814 N N . LEU A 1 102 ? -1.029 -0.450 -12.906 1.00 87.94 102 LEU A N 1
ATOM 815 C CA . LEU A 1 102 ? -1.861 -1.590 -12.506 1.00 87.94 102 LEU A CA 1
ATOM 816 C C . LEU A 1 102 ? -1.106 -2.601 -11.634 1.00 87.94 102 LEU A C 1
ATOM 818 O O . LEU A 1 102 ? -1.618 -3.059 -10.617 1.00 87.94 102 LEU A O 1
ATOM 822 N N . VAL A 1 103 ? 0.140 -2.911 -11.998 1.00 88.81 103 VAL A N 1
ATOM 823 C CA . VAL A 1 103 ? 0.986 -3.866 -11.266 1.00 88.81 103 VAL A CA 1
ATOM 824 C C . VAL A 1 103 ? 1.298 -3.363 -9.852 1.00 88.81 103 VAL A C 1
ATOM 826 O O . VAL A 1 103 ? 1.321 -4.141 -8.896 1.00 88.81 103 VAL A O 1
ATOM 829 N N . LEU A 1 104 ? 1.519 -2.056 -9.705 1.00 93.88 104 LEU A N 1
ATOM 830 C CA . LEU A 1 104 ? 1.771 -1.421 -8.412 1.00 93.88 104 LEU A CA 1
ATOM 831 C C . LEU A 1 104 ? 0.496 -1.297 -7.580 1.00 93.88 104 LEU A C 1
ATOM 833 O O . LEU A 1 104 ? 0.523 -1.604 -6.389 1.00 93.88 104 LEU A O 1
ATOM 837 N N . ALA A 1 105 ? -0.604 -0.882 -8.215 1.00 92.94 105 ALA A N 1
ATOM 838 C CA . ALA A 1 105 ? -1.883 -0.589 -7.582 1.00 92.94 105 ALA A CA 1
ATOM 839 C C . ALA A 1 105 ? -2.391 -1.773 -6.755 1.00 92.94 105 ALA A C 1
ATOM 841 O O . ALA A 1 105 ? -2.765 -1.595 -5.605 1.00 92.94 105 ALA A O 1
ATOM 842 N N . ILE A 1 106 ? -2.310 -3.002 -7.271 1.00 92.38 106 ILE A N 1
ATOM 843 C CA . ILE A 1 106 ? -2.779 -4.183 -6.529 1.00 92.38 106 ILE A CA 1
ATOM 844 C C . ILE A 1 106 ? -1.998 -4.400 -5.224 1.00 92.38 106 ILE A C 1
ATOM 846 O O . ILE A 1 106 ? -2.588 -4.690 -4.184 1.00 92.38 106 ILE A O 1
ATOM 850 N N . SER A 1 107 ? -0.668 -4.265 -5.244 1.00 95.44 107 SER A N 1
ATOM 851 C CA . SER A 1 107 ? 0.133 -4.406 -4.015 1.00 95.44 107 SER A CA 1
ATOM 852 C C . SER A 1 107 ? -0.076 -3.225 -3.070 1.00 95.44 107 SER A C 1
ATOM 854 O O . SER A 1 107 ? -0.110 -3.410 -1.856 1.00 95.44 107 SER A O 1
ATOM 856 N N . PHE A 1 108 ? -0.251 -2.028 -3.626 1.00 97.19 108 PHE A N 1
ATOM 857 C CA . PHE A 1 108 ? -0.566 -0.820 -2.879 1.00 97.19 108 PHE A CA 1
ATOM 858 C C . PHE A 1 108 ? -1.894 -0.934 -2.133 1.00 97.19 108 PHE A C 1
ATOM 860 O O . PHE A 1 108 ? -1.919 -0.764 -0.919 1.00 97.19 108 PHE A O 1
ATOM 867 N N . LEU A 1 109 ? -2.978 -1.301 -2.817 1.00 95.75 109 LEU A N 1
ATOM 868 C CA . LEU A 1 109 ? -4.301 -1.432 -2.207 1.00 95.75 109 LEU A CA 1
ATOM 869 C C . LEU A 1 109 ? -4.295 -2.495 -1.101 1.00 95.75 109 LEU A C 1
ATOM 871 O O . LEU A 1 109 ? -4.862 -2.267 -0.039 1.00 95.75 109 LEU A O 1
ATOM 875 N N . LYS A 1 110 ? -3.545 -3.592 -1.270 1.00 95.75 110 LYS A N 1
ATOM 876 C CA . LYS A 1 110 ? -3.319 -4.579 -0.197 1.00 95.75 110 LYS A CA 1
ATOM 877 C C . LYS A 1 110 ? -2.580 -3.997 1.011 1.00 95.75 110 LYS A C 1
ATOM 879 O O . LYS A 1 110 ? -2.936 -4.305 2.144 1.00 95.75 110 LYS A O 1
ATOM 884 N N . MET A 1 111 ? -1.575 -3.145 0.793 1.00 97.94 111 MET A N 1
ATOM 885 C CA . MET A 1 111 ? -0.892 -2.428 1.878 1.00 97.94 111 MET A CA 1
ATOM 886 C C . MET A 1 111 ? -1.844 -1.474 2.606 1.00 97.94 111 MET A C 1
ATOM 888 O O . MET A 1 111 ? -1.838 -1.444 3.833 1.00 97.94 111 MET A O 1
ATOM 892 N N . ILE A 1 112 ? -2.669 -0.725 1.870 1.00 97.94 112 ILE A N 1
ATOM 893 C CA . ILE A 1 112 ? -3.678 0.176 2.440 1.00 97.94 112 ILE A CA 1
ATOM 894 C C . ILE A 1 112 ? -4.691 -0.608 3.272 1.00 97.94 112 ILE A C 1
ATOM 896 O O . ILE A 1 112 ? -4.878 -0.277 4.440 1.00 97.94 112 ILE A O 1
ATOM 900 N N . GLN A 1 113 ? -5.272 -1.672 2.715 1.00 96.00 113 GLN A N 1
ATOM 901 C CA . GLN A 1 113 ? -6.219 -2.542 3.412 1.00 96.00 113 GLN A CA 1
ATOM 902 C C . GLN A 1 113 ? -5.624 -3.057 4.729 1.00 96.00 113 GLN A C 1
ATOM 904 O O . GLN A 1 113 ? -6.209 -2.870 5.793 1.00 96.00 113 GLN A O 1
ATOM 909 N N . LEU A 1 114 ? -4.400 -3.594 4.677 1.00 96.56 114 LEU A N 1
ATOM 910 C CA . LEU A 1 114 ? -3.711 -4.118 5.854 1.00 96.56 114 LEU A CA 1
ATOM 911 C C . LEU A 1 114 ? -3.503 -3.056 6.947 1.00 96.56 114 LEU A C 1
ATOM 913 O O . LEU A 1 114 ? -3.586 -3.373 8.131 1.00 96.56 114 LEU A O 1
ATOM 917 N N . LEU A 1 115 ? -3.212 -1.805 6.577 1.00 97.31 115 LEU A N 1
ATOM 918 C CA . LEU A 1 115 ? -3.060 -0.707 7.536 1.00 97.31 115 LEU A CA 1
ATOM 919 C C . LEU A 1 115 ? -4.409 -0.234 8.101 1.00 97.31 115 LEU A C 1
ATOM 921 O O . LEU A 1 115 ? -4.487 0.090 9.288 1.00 97.31 115 LEU A O 1
ATOM 925 N N . LEU A 1 116 ? -5.464 -0.207 7.284 1.00 95.50 116 LEU A N 1
ATOM 926 C CA . LEU A 1 116 ? -6.811 0.200 7.696 1.00 95.50 116 LEU A CA 1
ATOM 927 C C . LEU A 1 116 ? -7.470 -0.801 8.653 1.00 95.50 116 LEU A C 1
ATOM 929 O O . LEU A 1 116 ? -8.197 -0.398 9.562 1.00 95.50 116 LEU A O 1
ATOM 933 N N . GLU A 1 117 ? -7.184 -2.091 8.485 1.00 94.25 117 GLU A N 1
ATOM 934 C CA . GLU A 1 117 ? -7.649 -3.173 9.364 1.00 94.25 117 GLU A CA 1
ATOM 935 C C . GLU A 1 117 ? -6.987 -3.157 10.752 1.00 94.25 117 GLU A C 1
ATOM 937 O O . GLU A 1 117 ? -7.387 -3.890 11.657 1.00 94.25 117 GLU A O 1
ATOM 942 N N . THR A 1 118 ? -5.980 -2.306 10.961 1.00 91.56 118 THR A N 1
ATOM 943 C CA . THR A 1 118 ? -5.387 -2.113 12.287 1.00 91.56 118 THR A CA 1
ATOM 944 C C . THR A 1 118 ? -6.274 -1.228 13.162 1.00 91.56 118 THR A C 1
ATOM 946 O O . THR A 1 118 ? -6.873 -0.279 12.678 1.00 91.56 118 THR A O 1
ATOM 949 N N . ASN A 1 119 ? -6.271 -1.434 14.482 1.00 87.69 119 ASN A N 1
ATOM 950 C CA . ASN A 1 119 ? -6.928 -0.526 15.444 1.00 87.69 119 ASN A CA 1
ATOM 951 C C . ASN A 1 119 ? -6.052 0.688 15.815 1.00 87.69 119 ASN A C 1
ATOM 953 O O . ASN A 1 119 ? -6.060 1.149 16.956 1.00 87.69 119 ASN A O 1
ATOM 957 N N . ARG A 1 120 ? -5.216 1.156 14.884 1.00 93.56 120 ARG A N 1
ATOM 958 C CA . ARG A 1 120 ? -4.223 2.206 15.122 1.00 93.56 120 ARG A CA 1
ATOM 959 C C . ARG A 1 120 ? -4.532 3.442 14.293 1.00 93.56 120 ARG A C 1
ATOM 961 O O . ARG A 1 120 ? -4.315 3.451 13.083 1.00 93.56 120 ARG A O 1
ATOM 968 N N . THR A 1 121 ? -4.983 4.501 14.956 1.00 93.44 121 THR A N 1
ATOM 969 C CA . THR A 1 121 ? -5.414 5.746 14.308 1.00 93.44 121 THR A C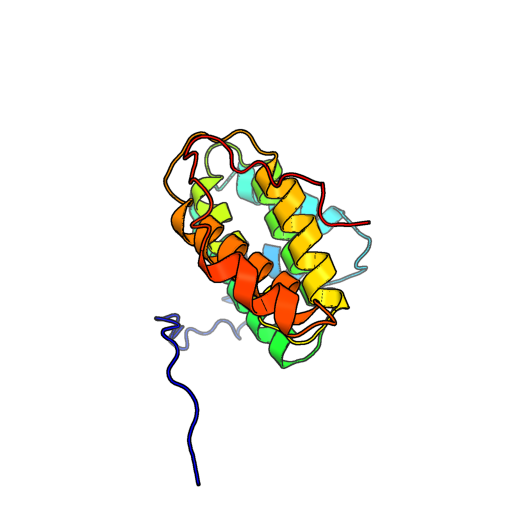A 1
ATOM 970 C C . THR A 1 121 ? -4.319 6.383 13.449 1.00 93.44 121 THR A C 1
ATOM 972 O O . THR A 1 121 ? -4.596 6.879 12.362 1.00 93.44 121 THR A O 1
ATOM 975 N N . ASP A 1 122 ? -3.061 6.343 13.890 1.00 94.69 122 ASP A N 1
ATOM 976 C CA . ASP A 1 122 ? -1.914 6.884 13.154 1.00 94.69 122 ASP A CA 1
ATOM 977 C C . ASP A 1 122 ? -1.684 6.168 11.813 1.00 94.69 122 ASP A C 1
ATOM 979 O O . ASP A 1 122 ? -1.474 6.820 10.785 1.00 94.69 122 ASP A O 1
ATOM 983 N N . LEU A 1 123 ? -1.784 4.835 11.804 1.00 96.50 123 LEU A N 1
ATOM 984 C CA . LEU A 1 123 ? -1.637 4.029 10.591 1.00 96.50 123 LEU A CA 1
ATOM 985 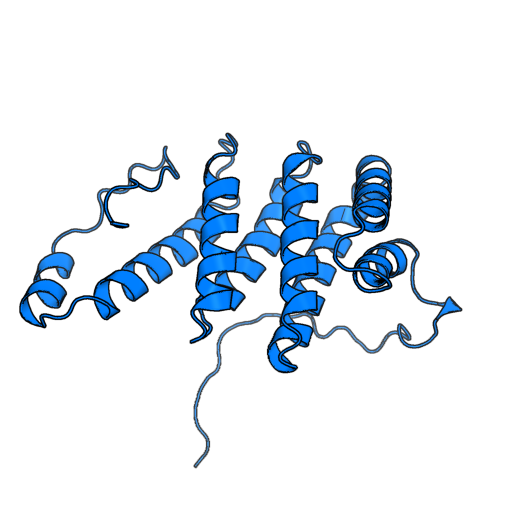C C . LEU A 1 123 ? -2.845 4.167 9.667 1.00 96.50 123 LEU A C 1
ATOM 987 O O . LEU A 1 123 ? -2.665 4.316 8.459 1.00 96.50 123 LEU A O 1
ATOM 991 N N . GLN A 1 124 ? -4.056 4.184 10.230 1.00 96.06 124 GLN A N 1
ATOM 992 C CA . GLN A 1 124 ? -5.283 4.413 9.472 1.00 96.06 124 GLN A CA 1
ATOM 993 C C . GLN A 1 124 ? -5.249 5.775 8.769 1.00 96.06 124 GLN A C 1
ATOM 995 O O . GLN A 1 124 ? -5.500 5.846 7.573 1.00 96.06 124 GLN A O 1
ATOM 1000 N N . ILE A 1 125 ? -4.843 6.851 9.457 1.00 95.94 125 ILE A N 1
ATOM 1001 C CA . ILE A 1 125 ? -4.699 8.185 8.847 1.00 95.94 125 ILE A CA 1
ATOM 1002 C C . ILE A 1 125 ? -3.670 8.172 7.710 1.00 95.94 125 ILE A C 1
ATOM 1004 O O . ILE A 1 125 ? -3.903 8.785 6.666 1.00 95.94 125 ILE A O 1
ATOM 1008 N N . MET A 1 126 ? -2.527 7.506 7.900 1.00 97.31 126 MET A N 1
ATOM 1009 C CA . MET A 1 126 ? -1.496 7.397 6.864 1.00 97.31 126 MET A CA 1
ATOM 1010 C C . MET A 1 126 ? -2.036 6.689 5.616 1.00 97.31 126 MET A C 1
ATOM 1012 O O . MET A 1 126 ? -1.861 7.193 4.505 1.00 97.31 126 MET A O 1
ATOM 1016 N N . ALA A 1 127 ? -2.727 5.565 5.810 1.00 97.31 127 ALA A N 1
ATOM 1017 C CA . ALA A 1 127 ? -3.330 4.784 4.740 1.00 97.31 127 ALA A CA 1
ATOM 1018 C C . ALA A 1 127 ? -4.427 5.572 4.007 1.00 97.31 127 ALA A C 1
ATOM 1020 O O . ALA A 1 127 ? -4.404 5.654 2.781 1.00 97.31 127 ALA A O 1
ATOM 1021 N N . SER A 1 128 ? -5.322 6.242 4.740 1.00 96.94 128 SER A N 1
ATOM 1022 C CA . SER A 1 128 ? -6.384 7.073 4.161 1.00 96.94 128 SER A CA 1
ATOM 1023 C C . SER A 1 128 ? -5.840 8.202 3.296 1.00 96.94 128 SER A C 1
ATOM 1025 O O . SER A 1 128 ? -6.314 8.406 2.183 1.00 96.94 128 SER A O 1
ATOM 1027 N N . LYS A 1 129 ? -4.824 8.930 3.780 1.00 97.00 129 LYS A N 1
ATOM 1028 C CA . LYS A 1 129 ? -4.206 10.027 3.017 1.00 97.00 129 LYS A CA 1
ATOM 1029 C C . LYS A 1 129 ? -3.611 9.525 1.706 1.00 97.00 129 LYS A C 1
ATOM 1031 O O . LYS A 1 129 ? -3.848 10.115 0.658 1.00 97.00 129 LYS A O 1
ATOM 1036 N N . S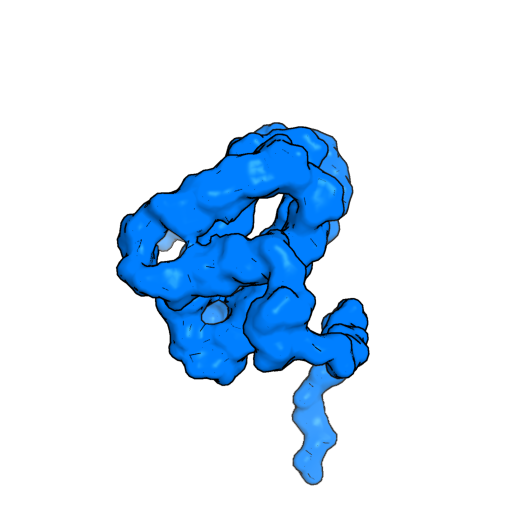ER A 1 130 ? -2.873 8.423 1.775 1.00 97.19 130 SER A N 1
ATOM 1037 C CA . SER A 1 130 ? -2.246 7.803 0.611 1.00 97.19 130 SER A CA 1
ATOM 1038 C C . SER A 1 130 ? -3.294 7.287 -0.393 1.00 97.19 130 SER A C 1
ATOM 1040 O O . SER A 1 130 ? -3.201 7.582 -1.584 1.00 97.19 130 SER A O 1
ATOM 1042 N N . PHE A 1 131 ? -4.372 6.644 0.076 1.00 96.12 131 PHE A N 1
ATOM 1043 C CA . PHE A 1 131 ? -5.486 6.204 -0.775 1.00 96.12 131 PHE A CA 1
ATOM 1044 C C . PHE A 1 131 ? -6.226 7.365 -1.454 1.00 96.12 131 PHE A C 1
ATOM 1046 O O . PHE A 1 131 ? -6.575 7.267 -2.629 1.00 96.12 131 PHE A O 1
ATOM 1053 N N . VAL A 1 132 ? -6.441 8.483 -0.751 1.00 94.12 132 VAL A N 1
ATOM 1054 C CA . VAL A 1 132 ? -7.052 9.683 -1.345 1.00 94.12 132 VAL A CA 1
ATOM 1055 C C . VAL A 1 132 ? -6.189 10.221 -2.483 1.00 94.12 132 VAL A C 1
ATOM 1057 O O . VAL A 1 132 ? -6.724 10.502 -3.553 1.00 94.12 132 VAL A O 1
ATOM 1060 N N . GLU A 1 133 ? -4.870 10.324 -2.304 1.00 93.56 133 GLU A N 1
ATOM 1061 C CA . GLU A 1 133 ? -3.983 10.752 -3.394 1.00 93.56 133 GLU A CA 1
ATOM 1062 C C . GLU A 1 133 ? -3.981 9.760 -4.563 1.00 93.56 133 GLU A C 1
ATOM 1064 O O . GLU A 1 133 ? -4.040 10.182 -5.717 1.00 93.56 133 GLU A O 1
ATOM 1069 N N . PHE A 1 134 ? -3.998 8.453 -4.285 1.00 92.50 134 PHE A N 1
ATOM 1070 C CA . PHE A 1 134 ? -4.140 7.421 -5.314 1.00 92.50 134 PHE A CA 1
ATOM 1071 C C . PHE A 1 134 ? -5.453 7.561 -6.104 1.00 92.50 134 PHE A C 1
ATOM 1073 O O . PHE A 1 134 ? -5.436 7.485 -7.329 1.00 92.50 134 PHE A O 1
ATOM 1080 N N . SER A 1 135 ? -6.578 7.834 -5.434 1.00 89.56 135 SER A N 1
ATOM 1081 C CA . SER A 1 135 ? -7.901 7.957 -6.073 1.00 89.56 135 SER A CA 1
ATOM 1082 C C . SER A 1 135 ? -8.022 9.125 -7.059 1.00 89.56 135 SER A C 1
ATOM 1084 O O . SER A 1 135 ? -8.906 9.120 -7.911 1.00 89.56 135 SER A O 1
ATOM 1086 N N . LYS A 1 136 ? -7.135 10.125 -6.962 1.00 89.06 136 LYS A N 1
ATOM 1087 C CA . LYS A 1 136 ? -7.087 11.271 -7.885 1.00 89.06 136 LYS A CA 1
ATOM 1088 C C . LYS A 1 136 ? -6.398 10.942 -9.207 1.00 89.06 136 LYS A C 1
ATOM 1090 O O . LYS A 1 136 ? -6.411 11.770 -10.116 1.00 89.06 136 LYS A O 1
ATOM 1095 N N . ILE A 1 137 ? -5.732 9.794 -9.299 1.00 85.12 137 ILE A N 1
ATOM 1096 C CA . ILE A 1 137 ? -5.045 9.382 -10.514 1.00 85.12 137 ILE A CA 1
ATOM 1097 C C . ILE A 1 137 ? -6.103 8.936 -11.521 1.00 85.12 137 ILE A C 1
ATOM 1099 O O . ILE A 1 137 ? -6.821 7.970 -11.286 1.00 85.12 137 ILE A O 1
ATOM 1103 N N . ASP A 1 138 ? -6.174 9.659 -12.636 1.00 67.56 138 ASP A N 1
ATOM 1104 C CA . ASP A 1 138 ? -7.051 9.340 -13.758 1.00 67.56 138 ASP A CA 1
ATOM 1105 C C . ASP A 1 138 ? -6.522 8.078 -14.460 1.00 67.56 138 ASP A C 1
ATOM 1107 O O . ASP A 1 138 ? -5.497 8.106 -15.153 1.00 67.56 138 ASP A O 1
ATOM 1111 N N . ASP A 1 139 ? -7.140 6.940 -14.161 1.00 66.62 139 ASP A N 1
ATOM 1112 C CA . ASP A 1 139 ? -6.865 5.648 -14.781 1.00 66.62 139 ASP A CA 1
ATOM 1113 C C . ASP A 1 139 ? -8.207 4.901 -14.885 1.00 66.62 139 ASP A C 1
ATOM 1115 O O . ASP A 1 139 ? -8.714 4.331 -13.919 1.00 66.62 139 ASP A O 1
ATOM 1119 N N . ASP A 1 140 ? -8.820 4.964 -16.071 1.00 57.09 140 ASP A N 1
ATOM 1120 C CA . ASP A 1 140 ? -10.122 4.361 -16.411 1.00 57.09 140 ASP A CA 1
ATOM 1121 C C . ASP A 1 140 ? -10.087 2.816 -16.453 1.00 57.09 140 ASP A C 1
ATOM 1123 O O . ASP A 1 140 ? -11.006 2.159 -16.953 1.00 57.09 140 ASP A O 1
ATOM 1127 N N . SER A 1 141 ? -9.007 2.193 -15.974 1.00 60.66 141 SER A N 1
ATOM 1128 C CA . SER A 1 141 ? -8.838 0.750 -16.040 1.00 60.66 141 SER A CA 1
ATOM 1129 C C . SER A 1 141 ? -9.616 0.037 -14.924 1.00 60.66 141 SER A C 1
ATOM 1131 O O . SER A 1 141 ? -9.308 0.209 -13.742 1.00 60.66 141 SER A O 1
ATOM 1133 N N . PRO A 1 142 ? -10.556 -0.870 -15.255 1.00 61.94 142 PRO A N 1
ATOM 1134 C CA . PRO A 1 142 ? -11.388 -1.531 -14.254 1.00 61.94 142 PRO A CA 1
ATOM 1135 C C . PRO A 1 142 ? -10.659 -2.558 -13.371 1.00 61.94 142 PRO A C 1
ATOM 1137 O O . PRO A 1 142 ? -11.260 -3.138 -12.465 1.00 61.94 142 PRO A O 1
ATOM 1140 N N . ASN A 1 143 ? -9.369 -2.792 -13.616 1.00 75.19 143 ASN A N 1
ATOM 1141 C CA . ASN A 1 143 ? -8.613 -3.930 -13.095 1.00 75.19 143 ASN A CA 1
ATOM 1142 C C . ASN A 1 143 ? -8.337 -3.906 -11.581 1.00 75.19 143 ASN A C 1
ATOM 1144 O O . ASN A 1 143 ? -7.931 -4.934 -11.051 1.00 75.19 143 ASN A O 1
ATOM 1148 N N . TYR A 1 144 ? -8.552 -2.782 -10.890 1.00 84.00 144 TYR A N 1
ATOM 1149 C CA . TYR A 1 144 ? -8.375 -2.667 -9.431 1.00 84.00 144 TYR A CA 1
ATOM 1150 C C . TYR A 1 144 ? -9.618 -2.130 -8.697 1.00 84.00 144 TYR A C 1
ATOM 1152 O O . TYR A 1 144 ? -9.574 -1.848 -7.498 1.00 84.00 144 TYR A O 1
ATOM 1160 N N . HIS A 1 145 ? -10.757 -1.972 -9.390 1.00 83.44 145 HIS A N 1
ATOM 1161 C CA . HIS A 1 145 ? -11.984 -1.469 -8.759 1.00 83.44 145 HIS A CA 1
ATOM 1162 C C . HIS A 1 145 ? -12.484 -2.376 -7.638 1.00 83.44 145 HIS A C 1
ATOM 1164 O O . HIS A 1 145 ? -13.109 -1.886 -6.700 1.00 83.44 145 HIS A O 1
ATOM 1170 N N . LYS A 1 146 ? -12.231 -3.687 -7.728 1.00 86.94 146 LYS A N 1
ATOM 1171 C CA . LYS A 1 146 ? -12.634 -4.635 -6.691 1.00 86.94 146 LYS A CA 1
ATOM 1172 C C . LYS A 1 146 ? -11.937 -4.308 -5.368 1.00 86.94 146 LYS A C 1
ATOM 1174 O O . LYS A 1 146 ? -12.620 -4.103 -4.373 1.00 86.94 146 LYS A O 1
ATOM 1179 N N . GLU A 1 147 ? -10.616 -4.195 -5.383 1.00 88.12 147 GLU A N 1
ATOM 1180 C CA . GLU A 1 147 ? -9.801 -3.864 -4.214 1.00 88.12 147 GLU A CA 1
ATOM 1181 C C . GLU A 1 147 ? -10.139 -2.464 -3.675 1.00 88.12 147 GLU A C 1
ATOM 1183 O O . GLU A 1 147 ? -10.227 -2.266 -2.466 1.00 88.12 147 GLU A O 1
ATOM 1188 N N . CYS A 1 148 ? -10.411 -1.492 -4.554 1.00 89.19 148 CYS A N 1
ATOM 1189 C CA . CYS A 1 148 ? -10.918 -0.187 -4.122 1.00 89.19 148 CYS A CA 1
ATOM 1190 C C . CYS A 1 148 ? -12.276 -0.290 -3.415 1.00 89.19 148 CYS A C 1
ATOM 1192 O O . CYS A 1 148 ? -12.481 0.389 -2.414 1.00 89.19 148 CYS A O 1
ATOM 1194 N N . ASN A 1 149 ? -13.204 -1.111 -3.916 1.00 89.69 149 ASN A N 1
ATOM 1195 C CA . ASN A 1 149 ? -14.511 -1.290 -3.282 1.00 89.69 149 ASN A CA 1
ATOM 1196 C C . ASN A 1 149 ? -14.381 -1.921 -1.892 1.00 89.69 149 ASN A C 1
ATOM 1198 O O . ASN A 1 149 ? -15.048 -1.461 -0.976 1.00 89.69 149 ASN A O 1
ATOM 1202 N N . GLU A 1 150 ? -13.492 -2.903 -1.719 1.00 89.88 150 GLU A N 1
ATOM 1203 C CA . GLU A 1 150 ? -13.204 -3.501 -0.405 1.00 89.88 150 GLU A CA 1
ATOM 1204 C C . GLU A 1 150 ? -12.717 -2.434 0.598 1.00 89.88 150 GLU A C 1
ATOM 1206 O O . GLU A 1 150 ? -13.210 -2.364 1.725 1.00 89.88 150 GLU A O 1
ATOM 1211 N N . ILE A 1 151 ? -11.839 -1.524 0.161 1.00 93.19 151 ILE A N 1
ATOM 1212 C CA . ILE A 1 151 ? -11.369 -0.391 0.975 1.00 93.19 151 ILE A CA 1
ATOM 1213 C C . ILE A 1 151 ? -12.502 0.604 1.280 1.00 93.19 151 ILE A C 1
ATOM 1215 O O . ILE A 1 151 ? -12.620 1.088 2.407 1.00 93.19 151 ILE A O 1
ATOM 1219 N N . LEU A 1 152 ? -13.344 0.930 0.296 1.00 91.81 152 LEU A N 1
ATOM 1220 C CA . LEU A 1 152 ? -14.482 1.837 0.483 1.00 91.81 152 LEU A CA 1
ATOM 1221 C C . LEU A 1 152 ? -15.516 1.263 1.459 1.00 91.81 152 LEU A C 1
ATOM 1223 O O . LEU A 1 152 ? -16.021 1.998 2.309 1.00 91.81 152 LEU A O 1
ATOM 1227 N N . ASP A 1 153 ? -15.794 -0.037 1.372 1.00 89.44 153 ASP A N 1
ATOM 1228 C CA . ASP A 1 153 ? -16.680 -0.741 2.298 1.00 89.44 153 ASP A CA 1
ATOM 1229 C C . ASP A 1 153 ? -16.104 -0.707 3.726 1.00 89.44 153 ASP A C 1
ATOM 1231 O O . ASP A 1 153 ? -16.835 -0.450 4.689 1.00 89.44 153 ASP A O 1
ATOM 1235 N N . HIS A 1 154 ? -14.782 -0.861 3.878 1.00 89.75 154 HIS A N 1
ATOM 1236 C CA . HIS A 1 154 ? -14.107 -0.720 5.173 1.00 89.75 154 HIS A CA 1
ATOM 1237 C C . HIS A 1 154 ? -14.197 0.709 5.725 1.00 89.75 154 HIS A C 1
ATOM 1239 O O . HIS A 1 154 ? -14.510 0.897 6.902 1.00 89.75 154 HIS A O 1
ATOM 1245 N N . PHE A 1 155 ? -14.004 1.733 4.888 1.00 91.12 155 PHE A N 1
ATOM 1246 C CA . PHE A 1 155 ? -14.192 3.128 5.301 1.00 91.12 155 PHE A CA 1
ATOM 1247 C C . PHE A 1 155 ? -15.622 3.422 5.750 1.00 91.12 155 PHE A C 1
ATOM 1249 O O . PHE A 1 155 ? -15.813 4.091 6.769 1.00 91.12 155 PHE A O 1
ATOM 1256 N N . ALA A 1 156 ? -16.622 2.908 5.032 1.00 89.50 156 ALA A N 1
ATOM 1257 C CA . ALA A 1 156 ? -18.017 3.039 5.433 1.00 89.50 156 ALA A CA 1
ATOM 1258 C C . ALA A 1 156 ? -18.254 2.387 6.805 1.00 89.50 156 ALA A C 1
ATOM 1260 O O . ALA A 1 156 ? -18.855 3.004 7.686 1.00 89.50 156 ALA A O 1
ATOM 1261 N N . ALA A 1 157 ? -17.720 1.182 7.031 1.00 87.50 157 ALA A N 1
ATOM 1262 C CA . ALA A 1 157 ? -17.813 0.498 8.319 1.00 87.50 157 ALA A CA 1
ATOM 1263 C C . ALA A 1 157 ? -17.143 1.287 9.460 1.00 87.50 157 ALA A C 1
ATOM 1265 O O . ALA A 1 157 ? -17.737 1.435 10.532 1.00 87.50 157 ALA A O 1
ATOM 1266 N N . MET A 1 158 ? -15.949 1.846 9.229 1.00 87.62 158 MET A N 1
ATOM 1267 C CA . MET A 1 158 ? -15.260 2.712 10.194 1.00 87.62 158 MET A CA 1
ATOM 1268 C C . MET A 1 158 ? -16.097 3.949 10.540 1.00 87.62 158 MET A C 1
ATOM 1270 O O . MET A 1 158 ? -16.297 4.242 11.718 1.00 87.62 158 MET A O 1
ATOM 1274 N N . ALA A 1 159 ? -16.640 4.636 9.530 1.00 85.25 159 ALA A N 1
ATOM 1275 C CA . ALA A 1 159 ? -17.486 5.809 9.730 1.00 85.25 159 ALA A CA 1
ATOM 1276 C C . ALA A 1 159 ? -18.753 5.469 10.535 1.00 85.25 159 ALA A C 1
ATOM 1278 O O . ALA A 1 159 ? -19.094 6.185 11.475 1.00 85.25 159 ALA A O 1
ATOM 1279 N N . HIS A 1 160 ? -19.410 4.343 10.231 1.00 79.94 160 HIS A N 1
ATOM 1280 C CA . HIS A 1 160 ? -20.571 3.863 10.986 1.00 79.94 160 HIS A CA 1
ATOM 1281 C C . HIS A 1 160 ? -20.243 3.546 12.449 1.00 79.94 160 HIS A C 1
ATOM 1283 O O . HIS A 1 160 ? -21.038 3.863 13.337 1.00 79.94 160 HIS A O 1
ATOM 1289 N N . ALA A 1 161 ? -19.081 2.947 12.718 1.00 80.25 161 ALA A N 1
ATOM 1290 C CA . ALA A 1 161 ? -18.639 2.642 14.076 1.00 80.25 161 ALA A CA 1
ATOM 1291 C C . ALA A 1 161 ? -18.359 3.911 14.902 1.00 80.25 161 ALA A C 1
ATOM 1293 O O . ALA A 1 161 ? -18.591 3.916 16.112 1.00 80.25 161 ALA A O 1
ATOM 1294 N N . SER A 1 162 ? -17.917 4.993 14.254 1.00 76.81 162 SER A N 1
ATOM 1295 C CA . SER A 1 162 ? -17.666 6.291 14.892 1.00 76.81 162 SER A CA 1
ATOM 1296 C C . SER A 1 162 ? -18.937 7.087 15.225 1.00 76.81 162 SER A C 1
ATOM 1298 O O . SER A 1 162 ? -18.859 8.047 15.991 1.00 76.81 162 SER A O 1
ATOM 1300 N N . LEU A 1 163 ? -20.113 6.702 14.708 1.00 76.69 163 LEU A N 1
ATOM 1301 C CA . LEU A 1 163 ? -21.377 7.368 15.041 1.00 76.69 163 LEU A CA 1
ATOM 1302 C C . LEU A 1 163 ? -21.757 7.112 16.507 1.00 76.69 163 LEU A C 1
ATOM 1304 O O . LEU A 1 163 ? -21.912 5.965 16.939 1.00 76.69 163 LEU A O 1
ATOM 1308 N N . LEU A 1 164 ? -21.957 8.194 17.262 1.00 63.38 164 LEU A N 1
ATOM 1309 C CA . LEU A 1 164 ? -22.267 8.178 18.698 1.00 63.38 164 LEU A CA 1
ATOM 1310 C C . LEU A 1 164 ? -23.651 7.574 19.014 1.00 63.38 164 LEU A C 1
ATOM 1312 O O . LEU A 1 164 ? -23.832 6.981 20.075 1.00 63.38 164 LEU A O 1
ATOM 1316 N N . ASN A 1 165 ? -24.616 7.682 18.093 1.00 61.69 165 ASN A N 1
ATOM 1317 C CA . ASN A 1 165 ? -26.011 7.300 18.321 1.00 61.69 165 ASN A CA 1
ATOM 1318 C C . ASN A 1 165 ? -26.395 5.973 17.637 1.00 61.69 165 ASN A C 1
ATOM 1320 O O . ASN A 1 165 ? -26.288 5.856 16.416 1.00 61.69 165 ASN A O 1
ATOM 1324 N N . PRO A 1 166 ? -26.963 4.994 18.370 1.00 59.84 166 PRO A N 1
ATOM 1325 C CA . PRO A 1 166 ? -27.433 3.727 17.798 1.00 59.84 166 PRO A CA 1
ATOM 1326 C C . PRO A 1 166 ? -28.546 3.872 16.747 1.00 59.84 166 PRO A C 1
ATOM 1328 O O . PRO A 1 166 ? -28.678 3.021 15.874 1.00 59.84 166 PRO A O 1
ATOM 1331 N N . LYS A 1 167 ? -29.351 4.941 16.820 1.00 59.56 167 LYS A N 1
ATOM 1332 C CA . LYS A 1 167 ? -30.463 5.190 15.884 1.00 59.56 167 LYS A CA 1
ATOM 1333 C C . LYS A 1 167 ? -29.974 5.589 14.487 1.00 59.56 167 LYS A C 1
ATOM 1335 O O . LYS A 1 167 ? -30.570 5.168 13.500 1.00 59.56 167 LYS A O 1
ATOM 1340 N N . ASP A 1 168 ? -28.847 6.294 14.412 1.00 58.25 168 ASP A N 1
ATOM 1341 C CA . ASP A 1 168 ? -28.239 6.721 13.148 1.00 58.25 168 ASP A CA 1
ATOM 1342 C C . ASP A 1 168 ? -27.497 5.562 12.457 1.00 58.25 168 ASP A C 1
ATOM 1344 O O . ASP A 1 168 ? -27.402 5.526 11.233 1.00 58.25 168 ASP A O 1
ATOM 1348 N N . ARG A 1 169 ? -27.051 4.551 13.223 1.00 54.28 169 ARG A N 1
ATOM 1349 C CA . ARG A 1 169 ? -26.408 3.329 12.697 1.00 54.28 169 ARG A CA 1
ATOM 1350 C C . ARG A 1 169 ? -27.362 2.447 11.881 1.00 54.28 169 ARG A C 1
ATOM 1352 O O . ARG A 1 169 ? -26.928 1.790 10.940 1.00 54.28 169 ARG A O 1
ATOM 1359 N N . ASN A 1 170 ? -28.654 2.448 12.218 1.00 51.88 170 ASN A N 1
ATOM 1360 C CA . ASN A 1 170 ? -29.655 1.559 11.613 1.00 51.88 170 ASN A CA 1
ATOM 1361 C C . ASN A 1 170 ? -30.383 2.190 10.410 1.00 51.88 170 ASN A C 1
ATOM 1363 O O . ASN A 1 170 ? -30.968 1.475 9.600 1.00 51.88 170 ASN A O 1
ATOM 1367 N N . ALA A 1 171 ? -30.344 3.519 10.259 1.00 52.47 171 ALA A N 1
ATOM 1368 C CA . ALA A 1 171 ? -31.001 4.222 9.152 1.00 52.47 171 ALA A CA 1
ATOM 1369 C C . ALA A 1 171 ? -30.268 4.035 7.806 1.00 52.47 171 ALA A C 1
ATOM 1371 O O . ALA A 1 171 ? -30.892 3.990 6.742 1.00 52.47 171 ALA A O 1
ATOM 1372 N N . SER A 1 172 ? -28.944 3.863 7.845 1.00 51.69 172 SER A N 1
ATOM 1373 C CA . SER A 1 172 ? -28.092 3.757 6.654 1.00 51.69 172 SER A CA 1
ATOM 1374 C C . SER A 1 172 ? -28.115 2.385 5.968 1.00 51.69 172 SER A C 1
ATOM 1376 O O . SER A 1 172 ? -27.653 2.270 4.838 1.00 51.69 172 SER A O 1
ATOM 1378 N N . GLN A 1 173 ? -28.703 1.353 6.588 1.00 46.44 173 GLN A N 1
ATOM 1379 C CA . GLN A 1 173 ? -28.874 0.027 5.967 1.00 46.44 173 GLN A CA 1
ATOM 1380 C C . GLN A 1 173 ? -29.853 0.033 4.776 1.00 46.44 173 GLN A C 1
ATOM 1382 O O . GLN A 1 173 ? -29.843 -0.895 3.969 1.00 46.44 173 GLN A O 1
ATOM 1387 N N . SER A 1 174 ? -30.678 1.078 4.630 1.00 36.69 174 SER A N 1
ATOM 1388 C CA . SER A 1 174 ? -31.673 1.192 3.551 1.00 36.69 174 SER A CA 1
ATOM 1389 C C . SER A 1 174 ? -31.134 1.799 2.247 1.00 36.69 174 SER A C 1
ATOM 1391 O O . SER A 1 174 ? -31.760 1.663 1.197 1.00 36.69 174 SER A O 1
ATOM 1393 N N . GLY A 1 175 ? -29.955 2.423 2.279 1.00 39.44 175 GLY A N 1
ATOM 1394 C CA . GLY A 1 175 ? -29.333 3.040 1.116 1.00 39.44 175 GLY A CA 1
ATOM 1395 C C . GLY A 1 175 ? -28.150 2.218 0.641 1.00 39.44 175 GLY A C 1
ATOM 1396 O O . GLY A 1 175 ? -27.018 2.489 1.031 1.00 39.44 175 GLY A O 1
ATOM 1397 N N . ARG A 1 176 ? -28.369 1.245 -0.254 1.00 39.03 176 ARG A N 1
ATOM 1398 C CA . ARG A 1 176 ? -27.273 0.817 -1.135 1.00 39.03 176 ARG A CA 1
ATOM 1399 C C . ARG A 1 176 ? -26.786 2.088 -1.821 1.00 39.03 176 ARG A C 1
ATOM 1401 O O . ARG A 1 176 ? -27.541 2.643 -2.618 1.00 39.03 176 ARG A O 1
ATOM 1408 N N . TYR A 1 177 ? -25.582 2.556 -1.482 1.00 44.78 177 TYR A N 1
ATOM 1409 C CA . TYR A 1 177 ? -24.896 3.617 -2.215 1.00 44.78 177 TYR A CA 1
ATOM 1410 C C . TYR A 1 177 ? -25.139 3.358 -3.698 1.00 44.78 177 TYR A C 1
ATOM 1412 O O . TYR A 1 177 ? -24.785 2.290 -4.205 1.00 44.78 177 TYR A O 1
ATOM 1420 N N . THR A 1 178 ? -25.831 4.275 -4.373 1.00 39.31 178 THR A N 1
ATOM 1421 C CA . THR A 1 178 ? -26.076 4.186 -5.809 1.00 39.31 178 THR A CA 1
ATOM 1422 C C . THR A 1 178 ? -24.711 4.204 -6.481 1.00 39.31 178 THR A C 1
ATOM 1424 O O . THR A 1 178 ? -24.114 5.265 -6.661 1.00 39.31 178 THR A O 1
ATOM 1427 N N . ARG A 1 179 ? -24.171 3.009 -6.753 1.00 43.69 179 ARG A N 1
ATOM 1428 C CA . ARG A 1 179 ? -22.865 2.801 -7.374 1.00 43.69 179 ARG A CA 1
ATOM 1429 C C . ARG A 1 179 ? -22.907 3.463 -8.738 1.00 43.69 179 ARG A C 1
ATOM 1431 O O . ARG A 1 179 ? -23.514 2.933 -9.663 1.00 43.69 179 ARG A O 1
ATOM 1438 N N . ASN A 1 180 ? -22.271 4.621 -8.853 1.00 33.34 180 ASN A N 1
ATOM 1439 C CA . ASN A 1 180 ? -21.927 5.175 -10.145 1.00 33.34 180 ASN A CA 1
ATOM 1440 C C . ASN A 1 180 ? -20.528 4.640 -10.490 1.00 33.34 180 ASN A C 1
ATOM 1442 O O . ASN A 1 180 ? -19.556 5.084 -9.880 1.00 33.34 180 ASN A O 1
ATOM 1446 N N . PRO A 1 181 ? -20.392 3.680 -11.421 1.00 38.97 181 PRO A N 1
ATOM 1447 C CA . PRO A 1 181 ? -19.126 2.996 -11.706 1.00 38.97 181 PRO A CA 1
ATOM 1448 C C . PRO A 1 181 ? -18.059 3.890 -12.363 1.00 38.97 181 PRO A C 1
ATOM 1450 O O . PRO A 1 181 ? -17.033 3.385 -12.792 1.00 38.97 181 PRO A O 1
ATOM 1453 N N . ARG A 1 182 ? -18.291 5.205 -12.475 1.00 37.78 182 ARG A N 1
ATOM 1454 C CA . ARG A 1 182 ? -17.428 6.138 -13.216 1.00 37.78 182 ARG A CA 1
ATOM 1455 C C . ARG A 1 182 ? -16.639 7.119 -12.356 1.00 37.78 182 ARG A C 1
ATOM 1457 O O . ARG A 1 182 ? -15.995 8.002 -12.906 1.00 37.78 182 ARG A O 1
ATOM 1464 N N . ARG A 1 183 ? -16.732 7.052 -11.026 1.00 39.44 183 ARG A N 1
ATOM 1465 C CA . ARG A 1 183 ? -15.973 7.955 -10.149 1.00 39.44 183 ARG A CA 1
ATOM 1466 C C . ARG A 1 183 ? -15.561 7.243 -8.873 1.00 39.44 183 ARG A C 1
ATOM 1468 O O . ARG A 1 183 ? -16.347 7.157 -7.935 1.00 39.44 183 ARG A O 1
ATOM 1475 N N . CYS A 1 184 ? -14.291 6.860 -8.784 1.00 38.28 184 CYS A N 1
ATOM 1476 C CA . CYS A 1 184 ? -13.587 6.811 -7.503 1.00 38.28 184 CYS A CA 1
ATOM 1477 C C . CYS A 1 184 ? -13.334 8.251 -7.015 1.00 38.28 184 CYS A C 1
ATOM 1479 O O . CYS A 1 184 ? -12.205 8.650 -6.783 1.00 38.28 184 CYS A O 1
ATOM 1481 N N . SER A 1 185 ? -14.379 9.073 -6.908 1.00 32.94 185 SER A N 1
ATOM 1482 C CA . SER A 1 185 ? -14.290 10.356 -6.219 1.00 32.94 185 SER A CA 1
ATOM 1483 C C . SER A 1 185 ? -14.891 10.145 -4.836 1.00 32.94 185 SER A C 1
ATOM 1485 O O . SER A 1 185 ? -16.110 9.974 -4.742 1.00 32.94 185 SER A O 1
ATOM 1487 N N . PRO A 1 186 ? -14.088 10.133 -3.759 1.00 39.06 186 PRO A N 1
ATOM 1488 C CA . PRO A 1 186 ? -14.658 10.241 -2.432 1.00 39.06 186 PRO A CA 1
ATOM 1489 C C . PRO A 1 186 ? -15.342 11.608 -2.362 1.00 39.06 186 PRO A C 1
ATOM 1491 O O . PRO A 1 186 ? -14.693 12.641 -2.526 1.00 39.06 186 PRO A O 1
ATOM 1494 N N . ASN A 1 187 ? -16.664 11.626 -2.174 1.00 29.80 187 ASN A N 1
ATOM 1495 C CA . ASN A 1 187 ? -17.347 12.856 -1.794 1.00 29.80 187 ASN A CA 1
ATOM 1496 C C . ASN A 1 187 ? -16.768 13.278 -0.442 1.00 29.80 187 ASN A C 1
ATOM 1498 O O . ASN A 1 187 ? -17.008 12.646 0.586 1.00 29.80 187 ASN A O 1
ATOM 1502 N N . LEU A 1 188 ? -15.944 14.320 -0.487 1.00 39.88 188 LEU A N 1
ATOM 1503 C CA . LEU A 1 188 ? -15.165 14.867 0.616 1.00 39.88 188 LEU A CA 1
ATOM 1504 C C . LEU A 1 188 ? -16.053 15.691 1.568 1.00 39.88 188 LEU A C 1
ATOM 1506 O O . LEU A 1 188 ? -15.725 16.819 1.911 1.00 39.88 188 LEU A O 1
ATOM 1510 N N . SER A 1 189 ? -17.215 15.159 1.950 1.00 34.16 189 SER A N 1
ATOM 1511 C CA . SER A 1 189 ? -18.203 15.854 2.785 1.00 34.16 189 SER A CA 1
ATOM 1512 C C . SER A 1 189 ? -18.463 15.169 4.129 1.00 34.16 189 SER A C 1
ATOM 1514 O O . SER A 1 189 ? -19.421 15.520 4.807 1.00 34.16 189 SER A O 1
ATOM 1516 N N . VAL A 1 190 ? -17.638 14.191 4.525 1.00 39.16 190 VAL A N 1
ATOM 1517 C CA . VAL A 1 190 ? -17.800 13.443 5.795 1.00 39.16 190 VAL A CA 1
ATOM 1518 C C . VAL A 1 190 ? -16.557 13.537 6.694 1.00 39.16 190 VAL A C 1
ATOM 1520 O O . VAL A 1 190 ? -16.405 12.779 7.642 1.00 39.16 190 VAL A O 1
ATOM 1523 N N . ILE A 1 191 ? -15.651 14.479 6.426 1.00 32.31 191 ILE A N 1
ATOM 1524 C CA . ILE A 1 191 ? -14.512 14.752 7.311 1.00 32.31 191 ILE A CA 1
ATOM 1525 C C . ILE A 1 191 ? -14.494 16.253 7.600 1.00 32.31 191 ILE A C 1
ATOM 1527 O O . ILE A 1 191 ? -13.815 17.011 6.915 1.00 32.31 191 ILE A O 1
ATOM 1531 N N . ASN A 1 192 ? -15.295 16.661 8.582 1.00 30.86 192 ASN A N 1
ATOM 1532 C CA . ASN A 1 192 ? -15.142 17.903 9.338 1.00 30.86 192 ASN A CA 1
ATOM 1533 C C . ASN A 1 192 ? -15.170 17.540 10.820 1.00 30.86 192 ASN A C 1
ATOM 1535 O O . ASN A 1 192 ? -16.070 16.752 11.190 1.00 30.86 192 ASN A O 1
#

Sequence (192 aa):
MNYCAAGDLGMLCVKSTCFKCGPCRPKWMKMVDNLYSGNPQDTNNHNKLIHYCLHQPDKLDRIAKYLHLRLSQDLSRRYDQNLSISVKAIDKLIQVCHGHRLVLAISFLKMIQLLLETNRTDLQIMASKSFVEFSKIDDDSPNYHKECNEILDHFAAMAHASLLNPKDRNASQSGRYTRNPRRCSPNLSVIN

Radius of gyration: 18.53 Å; chains: 1; bounding box: 58×41×42 Å

Foldseek 3Di:
DDDDDDDDPDDPPVPPDPCVPVVPPDPLVVLLVCLVPDDVPDCVSLVVNLVVCVVCVVCVLVSLQVLLVVLVVCVVVVVVSSVLSSLVSLLVNCVRVVVCNLSSLVSNLSSLVVQLPDPDPVSVVSSVVSVLVVQPDPDPDCSCVVSVVVVVVSVVVVLLVPDPDPVVSPVCVVDPPPDPVRGPPPPPPSDD

InterPro domains:
  IPR049152 EFR3-like, armadillo repeat [PF21052] (57-150)
  IPR051851 EFR3 Homologs [PTHR12444] (17-170)

Organism: Schistosoma japonicum (NCBI:txid6182)

Secondary structure (DSSP, 8-state):
------------------TTSTTTS-HHHHHHHHTTSS-TT--HHHHHHHHHHHH-GGGHHHHHHHHHHHHHHHHHTT-HHHHHHHHHHHHHHHHH-GGGHHHHHHHHHHHHHHHHTSS-HHHHHHHHHHHHHHHTS----GGGHHHHHHHHHHHHHHHHHH-S-HHHHHHGGG------TT-----S-S--

pLDDT: mean 78.05, std 22.86, range [29.8, 98.0]